Protein AF-A0A518DQT1-F1 (afdb_monomer)

Sequence (326 aa):
MPSNPSAGASDDALQSQIQKRLTLNLLIQGAAAHTFLTAHHLVKAELEQLHPGLTHLYDRLAISAHLSYWFGEIPLFYGPPTWFWGTIWRRSHPFYRHRLLSQHGGAMSLASKKYLLDRARVKKVQSWPVLHAVHLHGLMWTAARAERKHQEQLGELACRAVSEIWDIPPERLHPHFTTDVAFGDLHRPRTWVGRFTQAAASGFGGVQRCDGRMEVIAKAVNWPLVAHELVKGTAELVCLHGLNQLEESVYQQVTEEADQIEYETPLLQAGAEVWRRLLAVSPSDRPLAEMLMHLSQLEPQPLEDLMLLVLGDPEQARVHLQRLGE

pLDDT: mean 91.17, std 10.55, range [38.66, 98.56]

Secondary structure (DSSP, 8-state):
----HHHHHHHHHHHHHHHHHHHHHHHHHHHHHHHHTTHHHHTHHHHHHHSTTHHHHHHHHHHHHHHTTTSSHHHHHH--HHHHHHTTTSTTSTTTT-HHHHHHHHHHHHHHHHHHHHHHHHHT---SHHHHHHHHHHHHHHHHHHHTT-HHHHHHHHHHHHHHHHT--GGGEEEEE-S----S-PPPPSSHHHHHHHHT-SEEEEEEEETTEEEEEEEESSHHHHHHHHHHHHHHHHHGGGTTTS-HHHHHHHHHHH--HHHHHHHHHHHHHHHHHHHHHS-TTS-HHHHHHHHHHS-HHHHHHHHHHHHH-HHHHHHHHHTTT-

Organism: NCBI:txid2528010

Mean predicted aligned error: 5.03 Å

Nearest PDB structures (foldseek):
  7dla-assembly1_A  TM=2.835E-01  e=5.988E+00  Escherichia coli K-12
  5juo-assembly1_CB  TM=2.765E-01  e=6.532E+00  Saccharomyces cerevisiae
  8ipb-assembly1_ka  TM=2.062E-01  e=7.125E+00  Triticum aestivum

Solvent-accessible surface area (backbone atoms only — not comparable to full-atom values): 17134 Å² total; per-residue (Å²): 132,85,78,64,72,70,57,58,59,52,53,53,51,50,51,37,49,25,44,35,47,42,52,51,48,24,44,25,34,2,48,16,51,48,41,34,70,47,42,60,67,76,43,33,73,59,43,38,69,76,39,77,61,44,54,62,50,44,54,38,38,36,46,41,60,57,47,28,68,74,37,33,68,51,25,74,70,74,42,51,56,69,55,60,48,69,43,32,86,37,86,85,32,93,47,40,83,30,66,67,50,50,76,38,31,52,62,27,27,51,50,32,50,50,55,45,53,57,51,22,63,78,63,70,43,70,83,50,47,78,62,25,48,59,50,41,54,52,42,52,54,51,47,42,63,70,41,69,88,39,56,66,61,47,35,53,48,36,28,50,37,47,20,70,66,40,77,44,69,48,92,43,49,45,65,40,84,32,84,77,25,82,73,82,91,68,80,78,52,92,44,75,56,31,48,52,48,65,74,64,45,63,48,33,45,35,69,44,80,53,98,91,40,81,30,26,40,9,24,3,55,42,66,60,46,25,40,20,19,38,40,30,9,46,44,45,59,36,35,42,67,39,47,72,81,50,57,68,74,55,42,50,51,30,46,68,68,44,69,42,71,71,48,50,61,61,28,42,37,19,12,32,36,53,34,56,41,42,63,74,35,49,59,90,91,54,59,55,42,60,54,48,27,47,53,32,54,42,55,44,65,63,38,52,53,47,54,46,26,39,76,76,36,49,70,62,29,25,59,53,52,66,55,60,87,116

Radius of gyration: 19.59 Å; Cα contacts (8 Å, |Δi|>4): 461; chains: 1; bounding box: 59×45×53 Å

Structure (mmCIF, N/CA/C/O backbone):
data_AF-A0A518DQT1-F1
#
_entry.id   AF-A0A518DQT1-F1
#
loop_
_atom_site.group_PDB
_atom_site.id
_atom_site.type_symbol
_atom_site.label_atom_id
_atom_site.label_alt_id
_atom_site.label_comp_id
_atom_site.label_asym_id
_atom_site.label_entity_id
_atom_site.label_seq_id
_atom_site.pdbx_PDB_ins_code
_atom_site.Cartn_x
_atom_site.Cartn_y
_atom_site.Cartn_z
_atom_site.occupancy
_atom_site.B_iso_or_equiv
_atom_site.auth_seq_id
_atom_site.auth_comp_id
_atom_site.auth_asym_id
_atom_site.auth_atom_id
_atom_site.pdbx_PDB_model_num
ATOM 1 N N . MET A 1 1 ? 34.903 14.979 -29.774 1.00 41.38 1 MET A N 1
ATOM 2 C CA . MET A 1 1 ? 35.171 14.411 -28.437 1.00 41.38 1 MET A CA 1
ATOM 3 C C . MET A 1 1 ? 34.539 13.035 -28.393 1.00 41.38 1 MET A C 1
ATOM 5 O O . MET A 1 1 ? 33.348 12.966 -28.677 1.00 41.38 1 MET A O 1
ATOM 9 N N . PRO A 1 2 ? 35.294 11.956 -28.151 1.00 38.66 2 PRO A N 1
ATOM 10 C CA . PRO A 1 2 ? 34.691 10.642 -28.007 1.00 38.66 2 PRO A CA 1
ATOM 11 C C . PRO A 1 2 ? 33.932 10.615 -26.677 1.00 38.66 2 PRO A C 1
ATOM 13 O O . PRO A 1 2 ? 34.508 10.865 -25.621 1.00 38.66 2 PRO A O 1
ATOM 16 N N . SER A 1 3 ? 32.621 10.394 -26.749 1.00 44.78 3 SER A N 1
ATOM 17 C CA . SER A 1 3 ? 31.758 10.140 -25.598 1.00 44.78 3 SER A CA 1
ATOM 18 C C . SER A 1 3 ? 32.287 8.925 -24.844 1.00 44.78 3 SER A C 1
ATOM 20 O O . SER A 1 3 ? 32.423 7.856 -25.437 1.00 44.78 3 SER A O 1
ATOM 22 N N . ASN A 1 4 ? 32.612 9.104 -23.566 1.00 40.12 4 ASN A N 1
ATOM 23 C CA . ASN A 1 4 ? 33.156 8.058 -22.709 1.00 40.12 4 ASN A CA 1
ATOM 24 C C . ASN A 1 4 ? 32.090 6.953 -22.519 1.00 40.12 4 ASN A C 1
ATOM 26 O O . ASN A 1 4 ? 31.068 7.223 -21.883 1.00 40.12 4 ASN A O 1
ATOM 30 N N . PRO A 1 5 ? 32.268 5.735 -23.067 1.00 46.16 5 PRO A N 1
ATOM 31 C CA . PRO A 1 5 ? 31.227 4.705 -23.050 1.00 46.16 5 PRO A CA 1
ATOM 32 C C . PRO A 1 5 ? 30.929 4.156 -21.644 1.00 46.16 5 PRO A C 1
ATOM 34 O O . PRO A 1 5 ? 29.889 3.540 -21.439 1.00 46.16 5 PRO A O 1
ATOM 37 N N . SER A 1 6 ? 31.801 4.414 -20.662 1.00 48.22 6 SER A N 1
ATOM 38 C CA . SER A 1 6 ? 31.621 3.981 -19.272 1.00 48.22 6 SER A CA 1
ATOM 39 C C . SER A 1 6 ? 30.588 4.799 -18.488 1.00 48.22 6 SER A C 1
ATOM 41 O O . SER A 1 6 ? 30.024 4.281 -17.531 1.00 48.22 6 SER A O 1
ATOM 43 N N . ALA A 1 7 ? 30.317 6.051 -18.879 1.00 50.62 7 ALA A N 1
ATOM 44 C CA . ALA A 1 7 ? 29.324 6.888 -18.197 1.00 50.62 7 ALA A CA 1
ATOM 45 C C . ALA A 1 7 ? 27.886 6.452 -18.535 1.00 50.62 7 ALA A C 1
ATOM 47 O O . ALA A 1 7 ? 27.056 6.321 -17.645 1.00 50.62 7 ALA A O 1
ATOM 48 N N . GLY A 1 8 ? 27.617 6.123 -19.806 1.00 53.47 8 GLY A N 1
ATOM 49 C CA . GLY A 1 8 ? 26.283 5.697 -20.254 1.00 53.47 8 GLY A CA 1
ATOM 50 C C . GLY A 1 8 ? 25.823 4.364 -19.654 1.00 53.47 8 GLY A C 1
ATOM 51 O O . GLY A 1 8 ? 24.666 4.234 -19.276 1.00 53.47 8 GLY A O 1
ATOM 52 N N . ALA A 1 9 ? 26.736 3.399 -19.489 1.00 57.84 9 ALA A N 1
ATOM 53 C CA . ALA A 1 9 ? 26.405 2.105 -18.887 1.00 57.84 9 ALA A CA 1
ATOM 54 C C . ALA A 1 9 ? 26.082 2.207 -17.381 1.00 57.84 9 ALA A C 1
ATOM 56 O O . ALA A 1 9 ? 25.250 1.454 -16.880 1.00 57.84 9 ALA A O 1
ATOM 57 N N . SER A 1 10 ? 26.716 3.147 -16.668 1.00 72.88 10 SER A N 1
ATOM 58 C CA . SER A 1 10 ? 26.444 3.410 -15.248 1.00 72.88 10 SER A CA 1
ATOM 59 C C . SER A 1 10 ? 25.106 4.130 -15.050 1.00 72.88 10 SER A C 1
ATOM 61 O O . SER A 1 10 ? 24.361 3.791 -14.131 1.00 72.88 10 SER A O 1
ATOM 63 N N . ASP A 1 11 ? 24.780 5.082 -15.929 1.00 83.31 11 ASP A N 1
ATOM 64 C CA . ASP A 1 11 ? 23.517 5.827 -15.881 1.00 83.31 11 ASP A CA 1
ATOM 65 C C . ASP A 1 11 ? 22.311 4.925 -16.192 1.00 83.31 11 ASP A C 1
ATOM 67 O O . ASP A 1 11 ? 21.287 5.000 -15.510 1.00 83.31 11 ASP A O 1
ATOM 71 N N . ASP A 1 12 ? 22.432 4.026 -17.175 1.00 87.56 12 ASP A N 1
ATOM 72 C CA . ASP A 1 12 ? 21.368 3.076 -17.527 1.00 87.56 12 ASP A CA 1
ATOM 73 C C . ASP A 1 12 ? 21.133 2.031 -16.420 1.00 87.56 12 ASP A C 1
ATOM 75 O O . ASP A 1 12 ? 19.986 1.662 -16.133 1.00 87.56 12 ASP A O 1
ATOM 79 N N . ALA A 1 13 ? 22.200 1.585 -15.746 1.00 91.31 13 ALA A N 1
ATOM 80 C CA . ALA A 1 13 ? 22.103 0.680 -14.603 1.00 91.31 13 ALA A CA 1
ATOM 81 C C . ALA A 1 13 ? 21.397 1.348 -13.411 1.00 91.31 13 ALA A C 1
ATOM 83 O O . ALA A 1 13 ? 20.450 0.781 -12.859 1.00 91.31 13 ALA A O 1
ATOM 84 N N . LEU A 1 14 ? 21.789 2.580 -13.061 1.00 94.19 14 LEU A N 1
ATOM 85 C CA . LEU A 1 14 ? 21.123 3.365 -12.018 1.00 94.19 14 LEU A CA 1
ATOM 86 C C . LEU A 1 14 ? 19.647 3.603 -12.362 1.00 94.19 14 LEU A C 1
ATOM 88 O O . LEU A 1 14 ? 18.767 3.374 -11.532 1.00 94.19 14 LEU A O 1
ATOM 92 N N . GLN A 1 15 ? 19.357 4.004 -13.602 1.00 95.06 15 GLN A N 1
ATOM 93 C CA . GLN A 1 15 ? 17.989 4.227 -14.064 1.00 95.06 15 GLN A CA 1
ATOM 94 C C . GLN A 1 15 ? 17.125 2.970 -13.915 1.00 95.06 15 GLN A C 1
ATOM 96 O O . GLN A 1 15 ? 15.964 3.074 -13.509 1.00 95.06 15 GLN A O 1
ATOM 101 N N . SER A 1 16 ? 17.681 1.797 -14.222 1.00 95.94 16 SER A N 1
ATOM 102 C CA . SER A 1 16 ? 16.994 0.511 -14.077 1.00 95.94 16 SER A CA 1
ATOM 103 C C . SER A 1 16 ? 16.673 0.210 -12.611 1.00 95.94 16 SER A C 1
ATOM 105 O O . SER A 1 16 ? 15.552 -0.192 -12.304 1.00 95.94 16 SER A O 1
ATOM 107 N N . GLN A 1 17 ? 17.595 0.496 -11.687 1.00 96.62 17 GLN A N 1
ATOM 108 C CA . GLN A 1 17 ? 17.340 0.351 -10.249 1.00 96.62 17 GLN A CA 1
ATOM 109 C C . GLN A 1 17 ? 16.283 1.343 -9.735 1.00 96.62 17 GLN A C 1
ATOM 111 O O . GLN A 1 17 ? 15.418 0.960 -8.948 1.00 96.62 17 GLN A O 1
ATOM 116 N N . ILE A 1 18 ? 16.255 2.578 -10.252 1.00 96.56 18 ILE A N 1
ATOM 117 C CA . ILE A 1 18 ? 15.167 3.534 -9.972 1.00 96.56 18 ILE A CA 1
ATOM 118 C C . ILE A 1 18 ? 13.818 2.961 -10.437 1.00 96.56 18 ILE A C 1
ATOM 120 O O . ILE A 1 18 ? 12.834 3.032 -9.703 1.00 96.56 18 ILE A O 1
ATOM 124 N N . GLN A 1 19 ? 13.747 2.354 -11.630 1.00 96.81 19 GLN A N 1
ATOM 125 C CA . GLN A 1 19 ? 12.497 1.741 -12.114 1.00 96.81 19 GLN A CA 1
ATOM 126 C C . GLN A 1 19 ? 12.080 0.528 -11.276 1.00 96.81 19 GLN A C 1
ATOM 128 O O . GLN A 1 19 ? 10.893 0.363 -10.979 1.00 96.81 19 GLN A O 1
ATOM 133 N N . LYS A 1 20 ? 13.047 -0.289 -10.844 1.00 97.62 20 LYS A N 1
ATOM 134 C CA . LYS A 1 20 ? 12.809 -1.387 -9.904 1.00 97.62 20 LYS A CA 1
ATOM 135 C C . LYS A 1 20 ? 12.195 -0.856 -8.609 1.00 97.62 20 LYS A C 1
ATOM 137 O O . LYS A 1 20 ? 11.131 -1.327 -8.215 1.00 97.62 20 LYS A O 1
ATOM 142 N N . ARG A 1 21 ? 12.791 0.170 -7.990 1.00 97.56 21 ARG A N 1
ATOM 143 C CA . ARG A 1 21 ? 12.258 0.776 -6.760 1.00 97.56 21 ARG A CA 1
ATOM 144 C C . ARG A 1 21 ? 10.857 1.351 -6.955 1.00 97.56 21 ARG A C 1
ATOM 146 O O . ARG A 1 21 ? 9.991 1.088 -6.131 1.00 97.56 21 ARG A O 1
ATOM 153 N N . LEU A 1 22 ? 10.585 2.038 -8.066 1.00 98.06 22 LEU A N 1
ATOM 154 C CA . LEU A 1 22 ? 9.233 2.517 -8.382 1.00 98.06 22 LEU A CA 1
ATOM 155 C C . LEU A 1 22 ? 8.214 1.372 -8.512 1.00 98.06 22 LEU A C 1
ATOM 157 O O . LEU A 1 22 ? 7.082 1.511 -8.047 1.00 98.06 22 LEU A O 1
ATOM 161 N N . THR A 1 23 ? 8.613 0.233 -9.087 1.00 98.44 23 THR A N 1
ATOM 162 C CA . THR A 1 23 ? 7.768 -0.971 -9.154 1.00 98.44 23 THR A CA 1
ATOM 163 C C . THR A 1 23 ? 7.492 -1.530 -7.758 1.00 98.44 23 THR A C 1
ATOM 165 O O . THR A 1 23 ? 6.350 -1.854 -7.441 1.00 98.44 23 THR A O 1
ATOM 168 N N . LEU A 1 24 ? 8.505 -1.600 -6.890 1.00 98.38 24 LEU A N 1
ATOM 169 C CA . LEU A 1 24 ? 8.322 -2.042 -5.504 1.00 98.38 24 LEU A CA 1
ATOM 170 C C . LEU A 1 24 ? 7.433 -1.072 -4.717 1.00 98.38 24 LEU A C 1
ATOM 172 O O . LEU A 1 24 ? 6.512 -1.517 -4.038 1.00 98.38 24 LEU A O 1
ATOM 176 N N . ASN A 1 25 ? 7.610 0.239 -4.887 1.00 98.12 25 ASN A N 1
ATOM 177 C CA . ASN A 1 25 ? 6.751 1.253 -4.274 1.00 98.12 25 ASN A CA 1
ATOM 178 C C . ASN A 1 25 ? 5.301 1.122 -4.756 1.00 98.12 25 ASN A C 1
ATOM 180 O O . ASN A 1 25 ? 4.372 1.248 -3.961 1.00 98.12 25 ASN A O 1
ATOM 184 N N . LEU A 1 26 ? 5.083 0.809 -6.037 1.00 98.50 26 LEU A N 1
ATOM 185 C CA . LEU A 1 26 ? 3.752 0.524 -6.576 1.00 98.50 26 LEU A CA 1
ATOM 186 C C . LEU A 1 26 ? 3.090 -0.671 -5.874 1.00 98.50 26 LEU A C 1
ATOM 188 O O . LEU A 1 26 ? 1.898 -0.610 -5.566 1.00 98.50 26 LEU A O 1
ATOM 192 N N . LEU A 1 27 ? 3.851 -1.738 -5.606 1.00 98.50 27 LEU A N 1
ATOM 193 C CA . LEU A 1 27 ? 3.371 -2.915 -4.878 1.00 98.50 27 LEU A CA 1
ATOM 194 C C . LEU A 1 27 ? 3.096 -2.602 -3.404 1.00 98.50 27 LEU A C 1
ATOM 196 O O . LEU A 1 27 ? 2.025 -2.946 -2.916 1.00 98.50 27 LEU A O 1
ATOM 200 N N . ILE A 1 28 ? 4.006 -1.901 -2.724 1.00 98.12 28 ILE A N 1
ATOM 201 C CA . ILE A 1 28 ? 3.865 -1.480 -1.320 1.00 98.12 28 ILE A CA 1
ATOM 202 C C . ILE A 1 28 ? 2.596 -0.640 -1.135 1.00 98.12 28 ILE A C 1
ATOM 204 O O . ILE A 1 28 ? 1.739 -0.964 -0.310 1.00 98.12 28 ILE A O 1
ATOM 208 N N . GLN A 1 29 ? 2.431 0.400 -1.956 1.00 97.75 29 GLN A N 1
ATOM 209 C CA . GLN A 1 29 ? 1.251 1.266 -1.922 1.00 97.75 29 GLN A CA 1
ATOM 210 C C . GLN A 1 29 ? -0.015 0.488 -2.301 1.00 97.75 29 GLN A C 1
ATOM 212 O O . GLN A 1 29 ? -1.071 0.667 -1.696 1.00 97.75 29 GLN A O 1
ATOM 217 N N . GLY A 1 30 ? 0.080 -0.428 -3.268 1.00 98.12 30 GLY A N 1
ATOM 218 C CA . GLY A 1 30 ? -1.019 -1.310 -3.649 1.00 98.12 30 GLY A CA 1
ATOM 219 C C . GLY A 1 30 ? -1.476 -2.244 -2.527 1.00 98.12 30 GLY A C 1
ATOM 220 O O . GLY A 1 30 ? -2.684 -2.403 -2.323 1.00 98.12 30 GLY A O 1
ATOM 221 N N . ALA A 1 31 ? -0.536 -2.808 -1.770 1.00 98.19 31 ALA A N 1
ATOM 222 C CA . ALA A 1 31 ? -0.806 -3.679 -0.635 1.00 98.19 31 ALA A CA 1
ATOM 223 C C . ALA A 1 31 ? -1.451 -2.921 0.529 1.00 98.19 31 ALA A C 1
ATOM 225 O O . ALA A 1 31 ? -2.465 -3.367 1.078 1.00 98.19 31 ALA A O 1
ATOM 226 N N . ALA A 1 32 ? -0.920 -1.740 0.856 1.00 97.44 32 ALA A N 1
ATOM 227 C CA . ALA A 1 32 ? -1.483 -0.854 1.870 1.00 97.44 32 ALA A CA 1
ATOM 228 C C . ALA A 1 32 ? -2.903 -0.405 1.484 1.00 97.44 32 ALA A C 1
ATOM 230 O O . ALA A 1 32 ? -3.836 -0.477 2.288 1.00 97.44 32 ALA A O 1
ATOM 231 N N . ALA A 1 33 ? -3.108 -0.040 0.217 1.00 97.00 33 ALA A N 1
ATOM 232 C CA . ALA A 1 33 ? -4.414 0.315 -0.317 1.00 97.00 33 ALA A CA 1
ATOM 233 C C . ALA A 1 33 ? -5.417 -0.853 -0.242 1.00 97.00 33 ALA A C 1
ATOM 235 O O . ALA A 1 33 ? -6.569 -0.687 0.171 1.00 97.00 33 ALA A O 1
ATOM 236 N N . HIS A 1 34 ? -5.010 -2.056 -0.640 1.00 96.50 34 HIS A N 1
ATOM 237 C CA . HIS A 1 34 ? -5.872 -3.230 -0.539 1.00 96.50 34 HIS A CA 1
ATOM 238 C C . HIS A 1 34 ? -6.292 -3.489 0.914 1.00 96.50 34 HIS A C 1
ATOM 240 O O . HIS A 1 34 ? -7.487 -3.597 1.192 1.00 96.50 34 HIS A O 1
ATOM 246 N N . THR A 1 35 ? -5.316 -3.505 1.822 1.00 94.12 35 THR A N 1
ATOM 247 C CA . THR A 1 35 ? -5.489 -3.740 3.263 1.00 94.12 35 THR A CA 1
ATOM 248 C C . THR A 1 35 ? -6.420 -2.725 3.900 1.00 94.12 35 THR A C 1
ATOM 250 O O . THR A 1 35 ? -7.289 -3.093 4.687 1.00 94.12 35 THR A O 1
ATOM 253 N N . PHE A 1 36 ? -6.299 -1.452 3.527 1.00 95.69 36 PHE A N 1
ATOM 254 C CA . PHE A 1 36 ? -7.144 -0.392 4.063 1.00 95.69 36 PHE A CA 1
ATOM 255 C C . PHE A 1 36 ? -8.641 -0.684 3.881 1.00 95.69 36 PHE A C 1
ATOM 257 O O . PHE A 1 36 ? -9.458 -0.295 4.706 1.00 95.69 36 PHE A O 1
ATOM 264 N N . LEU A 1 37 ? -9.009 -1.425 2.829 1.00 96.56 37 LEU A N 1
ATOM 265 C CA . LEU A 1 37 ? -10.390 -1.807 2.530 1.00 96.56 37 LEU A CA 1
ATOM 266 C C . LEU A 1 37 ? -10.828 -3.154 3.125 1.00 96.56 37 LEU A C 1
ATOM 268 O O . LEU A 1 37 ? -12.002 -3.513 2.951 1.00 96.56 37 LEU A O 1
ATOM 272 N N . THR A 1 38 ? -9.920 -3.931 3.721 1.00 96.31 38 THR A N 1
ATOM 273 C CA . THR A 1 38 ? -10.165 -5.344 4.060 1.00 96.31 38 THR A CA 1
ATOM 274 C C . THR A 1 38 ? -9.718 -5.764 5.459 1.00 96.31 38 THR A C 1
ATOM 276 O O . THR A 1 38 ? -10.374 -6.631 6.033 1.00 96.31 38 THR A O 1
ATOM 279 N N . ALA A 1 39 ? -8.677 -5.168 6.045 1.00 97.19 39 ALA A N 1
ATOM 280 C CA . ALA A 1 39 ? -8.068 -5.660 7.285 1.00 97.19 39 ALA A CA 1
ATOM 281 C C . ALA A 1 39 ? -9.025 -5.685 8.484 1.00 97.19 39 ALA A C 1
ATOM 283 O O . ALA A 1 39 ? -8.995 -6.623 9.277 1.00 97.19 39 ALA A O 1
ATOM 284 N N . HIS A 1 40 ? -9.935 -4.711 8.602 1.00 97.94 40 HIS A N 1
ATOM 285 C CA . HIS A 1 40 ? -10.941 -4.690 9.676 1.00 97.94 40 HIS A CA 1
ATOM 286 C C . HIS A 1 40 ? -11.900 -5.879 9.621 1.00 97.94 40 HIS A C 1
ATOM 288 O O . HIS A 1 40 ? -12.549 -6.187 10.616 1.00 97.94 40 HIS A O 1
ATOM 294 N N . HIS A 1 41 ? -12.011 -6.567 8.484 1.00 98.06 41 HIS A N 1
ATOM 295 C CA . HIS A 1 41 ? -12.833 -7.767 8.389 1.00 98.06 41 HIS A CA 1
ATOM 296 C C . HIS A 1 41 ? -12.178 -9.005 9.009 1.00 98.06 41 HIS A C 1
ATOM 298 O O . HIS A 1 41 ? -12.919 -9.875 9.463 1.00 98.06 41 HIS A O 1
ATOM 304 N N . LEU A 1 42 ? -10.843 -9.061 9.085 1.00 98.00 42 LEU A N 1
ATOM 305 C CA . LEU A 1 42 ? -10.113 -10.160 9.737 1.00 98.00 42 LEU A CA 1
ATOM 306 C C . LEU A 1 42 ? -10.357 -10.172 11.249 1.00 98.00 42 LEU A C 1
ATOM 308 O O . LEU A 1 42 ? -10.470 -11.217 11.874 1.00 98.00 42 LEU A O 1
ATOM 312 N N . VAL A 1 43 ? -10.531 -8.984 11.826 1.00 98.12 43 VAL A N 1
ATOM 313 C CA . VAL A 1 43 ? -10.724 -8.774 13.267 1.00 98.12 43 VAL A CA 1
ATOM 314 C C . VAL A 1 43 ? -12.121 -8.241 13.597 1.00 98.12 43 VAL A C 1
ATOM 316 O O . VAL A 1 43 ? -12.335 -7.531 14.581 1.00 98.12 43 VAL A O 1
ATOM 319 N N . LYS A 1 44 ? -13.094 -8.549 12.731 1.00 98.25 44 LYS A N 1
ATOM 320 C CA . LYS A 1 44 ? -14.451 -7.994 12.791 1.00 98.25 44 LYS A CA 1
ATOM 321 C C . LYS A 1 44 ? -15.131 -8.269 14.127 1.00 98.25 44 LYS A C 1
ATOM 323 O O . LYS A 1 44 ? -15.778 -7.379 14.670 1.00 98.25 44 LYS A O 1
ATOM 328 N N . ALA A 1 45 ? -15.063 -9.506 14.617 1.00 98.38 45 ALA A N 1
ATOM 329 C CA . ALA A 1 45 ? -15.803 -9.902 15.810 1.00 98.38 45 ALA A CA 1
ATOM 330 C C . ALA A 1 45 ? -15.373 -9.069 17.025 1.00 98.38 45 ALA A C 1
ATOM 332 O O . ALA A 1 45 ? -16.215 -8.600 17.784 1.00 98.38 45 ALA A O 1
ATOM 333 N N . GLU A 1 46 ? -14.076 -8.828 17.156 1.00 98.56 46 GLU A N 1
ATOM 334 C CA . GLU A 1 46 ? -13.471 -8.068 18.239 1.00 98.56 46 GLU A CA 1
ATOM 335 C C . GLU A 1 46 ? -13.721 -6.569 18.086 1.00 98.56 46 GLU A C 1
ATOM 337 O O . GLU A 1 46 ? -14.078 -5.912 19.061 1.00 98.56 46 GLU A O 1
ATOM 342 N N . LEU A 1 47 ? -13.641 -6.027 16.865 1.00 98.31 47 LEU A N 1
ATOM 343 C CA . LEU A 1 47 ? -14.008 -4.629 16.612 1.00 98.31 47 LEU A CA 1
ATOM 344 C C . LEU A 1 47 ? -15.465 -4.342 16.997 1.00 98.31 47 LEU A C 1
ATOM 346 O O . LEU A 1 47 ? -15.748 -3.319 17.620 1.00 98.31 47 LEU A O 1
ATOM 350 N N . GLU A 1 48 ? -16.388 -5.249 16.670 1.00 98.31 48 GLU A N 1
ATOM 351 C CA . GLU A 1 48 ? -17.804 -5.110 17.028 1.00 98.31 48 GLU A CA 1
ATOM 352 C C . GLU A 1 48 ? -18.062 -5.284 18.534 1.00 98.31 48 GLU A C 1
ATOM 354 O O . GLU A 1 48 ? -19.013 -4.701 19.056 1.00 98.31 48 GLU A O 1
ATOM 359 N N . GLN A 1 49 ? -17.216 -6.040 19.243 1.00 98.12 49 GLN A N 1
ATOM 360 C CA . GLN A 1 49 ? -17.256 -6.127 20.708 1.00 98.12 49 GLN A CA 1
ATOM 361 C C . GLN A 1 49 ? -16.767 -4.838 21.376 1.00 98.12 49 GLN A C 1
ATOM 363 O O . GLN A 1 49 ? -17.347 -4.425 22.380 1.00 98.12 49 GLN A O 1
ATOM 368 N N . LEU A 1 50 ? -15.734 -4.190 20.825 1.00 97.62 50 LEU A N 1
ATOM 369 C CA . LEU A 1 50 ? -15.231 -2.910 21.336 1.00 97.62 50 LEU A CA 1
ATOM 370 C C . LEU A 1 50 ? -16.254 -1.791 21.132 1.00 97.62 50 LEU A C 1
ATOM 372 O O . LEU A 1 50 ? -16.566 -1.048 22.063 1.00 97.62 50 LEU A O 1
ATOM 376 N N . HIS A 1 51 ? -16.790 -1.673 19.917 1.00 97.62 51 HIS A N 1
ATOM 377 C CA . HIS A 1 51 ? -17.818 -0.693 19.601 1.00 97.62 51 HIS A CA 1
ATOM 378 C C . HIS A 1 51 ? -18.736 -1.217 18.483 1.00 97.62 51 HIS A C 1
ATOM 380 O O . HIS A 1 51 ? -18.304 -1.335 17.334 1.00 97.62 51 HIS A O 1
ATOM 386 N N . PRO A 1 52 ? -20.033 -1.451 18.752 1.00 97.94 52 PRO A N 1
ATOM 387 C CA . PRO A 1 52 ? -20.966 -1.886 17.718 1.00 97.94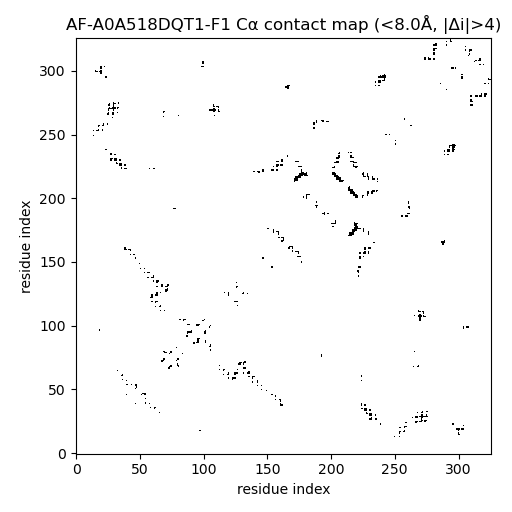 52 PRO A CA 1
ATOM 388 C C . PRO A 1 52 ? -21.007 -0.919 16.525 1.00 97.94 52 PRO A C 1
ATOM 390 O O . PRO A 1 52 ? -21.089 0.301 16.690 1.00 97.94 52 PRO A O 1
ATOM 393 N N . GLY A 1 53 ? -20.949 -1.464 15.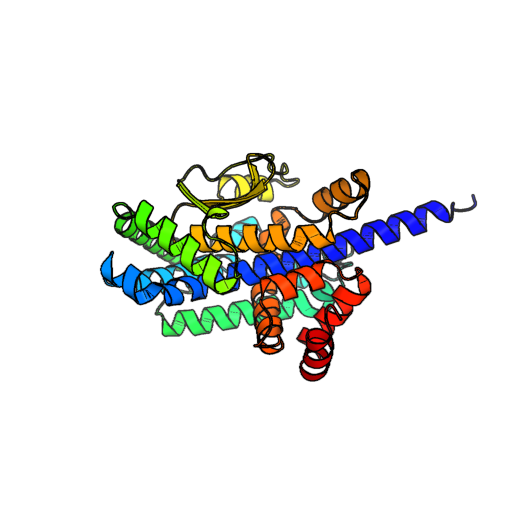313 1.00 97.38 53 GLY A N 1
ATOM 394 C CA . GLY A 1 53 ? -20.936 -0.728 14.051 1.00 97.38 53 GLY A CA 1
ATOM 395 C C . GLY A 1 53 ? -19.564 -0.208 13.611 1.00 97.38 53 GLY A C 1
ATOM 396 O O . GLY A 1 53 ? -19.489 0.454 12.571 1.00 97.38 53 GLY A O 1
ATOM 397 N N . LEU A 1 54 ? -18.485 -0.494 14.346 1.00 97.38 54 LEU A N 1
ATOM 398 C CA . LEU A 1 54 ? -17.145 0.011 14.035 1.00 97.38 54 LEU A CA 1
ATOM 399 C C . LEU A 1 54 ? -16.621 -0.507 12.689 1.00 97.38 54 LEU A C 1
ATOM 401 O O . LEU A 1 54 ? -16.092 0.268 11.896 1.00 97.38 54 LEU A O 1
ATOM 405 N N . THR A 1 55 ? -16.887 -1.771 12.351 1.00 97.75 55 THR A N 1
ATOM 406 C CA . THR A 1 55 ? -16.521 -2.354 11.046 1.00 97.75 55 THR A CA 1
ATOM 407 C C . THR A 1 55 ? -17.219 -1.617 9.901 1.00 97.75 55 THR A C 1
ATOM 409 O O . THR A 1 55 ? -16.625 -1.353 8.856 1.00 97.75 55 THR A O 1
ATOM 412 N N . HIS A 1 56 ? -18.492 -1.251 10.090 1.00 97.56 56 HIS A N 1
ATOM 413 C CA . HIS A 1 56 ? -19.248 -0.496 9.090 1.00 97.56 56 HIS A CA 1
ATOM 414 C C . HIS A 1 56 ? -18.732 0.942 8.942 1.00 97.56 56 HIS A C 1
ATOM 416 O O . HIS A 1 56 ? -18.711 1.485 7.834 1.00 97.56 56 HIS A O 1
ATOM 422 N N . LEU A 1 57 ? -18.309 1.560 10.044 1.00 97.75 57 LEU A N 1
ATOM 423 C CA . LEU A 1 57 ? -17.672 2.870 10.020 1.00 97.75 57 LEU A CA 1
ATOM 424 C C . LEU A 1 57 ? -16.346 2.822 9.250 1.00 97.75 57 LEU A C 1
ATOM 426 O O . LEU A 1 57 ? -16.134 3.660 8.374 1.00 97.75 57 LEU A O 1
ATOM 430 N N . TYR A 1 58 ? -15.508 1.816 9.510 1.00 98.12 58 TYR A N 1
ATOM 431 C CA . TYR A 1 58 ? -14.231 1.619 8.821 1.00 98.12 58 TYR A CA 1
ATOM 432 C C . TYR A 1 58 ? -14.399 1.329 7.331 1.00 98.12 58 TYR A C 1
ATOM 434 O O . TYR A 1 58 ? -13.695 1.933 6.527 1.00 98.12 58 TYR A O 1
ATOM 442 N N . ASP A 1 59 ? -15.395 0.529 6.937 1.00 97.81 59 ASP A N 1
ATOM 443 C CA . ASP A 1 59 ? -15.749 0.341 5.523 1.00 97.81 59 ASP A CA 1
ATOM 444 C C . ASP A 1 59 ? -15.948 1.679 4.804 1.00 97.81 59 ASP A C 1
ATOM 446 O O . ASP A 1 59 ? -15.412 1.914 3.720 1.00 97.81 59 ASP A O 1
ATOM 450 N N . ARG A 1 60 ? -16.756 2.562 5.400 1.00 97.31 60 ARG A N 1
ATOM 451 C CA . ARG A 1 60 ? -17.090 3.857 4.802 1.00 97.31 60 ARG A CA 1
ATOM 452 C C . ARG A 1 60 ? -15.895 4.795 4.814 1.00 97.31 60 ARG A C 1
ATOM 454 O O . ARG A 1 60 ? -15.664 5.479 3.817 1.00 97.31 60 ARG A O 1
ATOM 461 N N . LEU A 1 61 ? -15.157 4.810 5.921 1.00 96.31 61 LEU A N 1
ATOM 462 C CA . LEU A 1 61 ? -13.979 5.643 6.089 1.00 96.31 61 LEU A CA 1
ATOM 463 C C . LEU A 1 61 ? -12.901 5.281 5.069 1.00 96.31 61 LEU A C 1
ATOM 465 O O . LEU A 1 61 ? -12.471 6.160 4.332 1.00 96.31 61 LEU A O 1
ATOM 469 N N . ALA A 1 62 ? -12.535 4.005 4.956 1.00 96.44 62 ALA A N 1
ATOM 470 C CA . ALA A 1 62 ? -11.494 3.562 4.038 1.00 96.44 62 ALA A CA 1
ATOM 471 C C . ALA A 1 62 ? -11.851 3.838 2.571 1.00 96.44 62 ALA A C 1
ATOM 473 O O . ALA A 1 62 ? -11.030 4.346 1.808 1.00 96.44 62 ALA A O 1
ATOM 474 N N . ILE A 1 63 ? -13.106 3.579 2.175 1.00 96.00 63 ILE A N 1
ATOM 475 C CA . ILE A 1 63 ? -13.586 3.892 0.821 1.00 96.00 63 ILE A CA 1
ATOM 476 C C . ILE A 1 63 ? -13.504 5.400 0.549 1.00 96.00 63 ILE A C 1
ATOM 478 O O . ILE A 1 63 ? -13.016 5.799 -0.508 1.00 96.00 63 ILE A O 1
ATOM 482 N N . SER A 1 64 ? -13.976 6.236 1.479 1.00 94.44 64 SER A N 1
ATOM 483 C CA . SER A 1 64 ? -13.970 7.694 1.316 1.00 94.44 64 SER A CA 1
ATOM 484 C C . SER A 1 64 ? -12.542 8.249 1.294 1.00 94.44 64 SER A C 1
ATOM 486 O O . SER A 1 64 ? -12.181 8.996 0.388 1.00 94.44 64 SER A O 1
ATOM 488 N N . ALA A 1 65 ? -11.690 7.826 2.225 1.00 92.88 65 ALA A N 1
ATOM 489 C CA . ALA A 1 65 ? -10.293 8.238 2.277 1.00 92.88 65 ALA A CA 1
ATOM 490 C C . ALA A 1 65 ? -9.551 7.867 0.984 1.00 92.88 65 ALA A C 1
ATOM 492 O O . ALA A 1 65 ? -8.861 8.706 0.420 1.00 92.88 65 ALA A O 1
ATOM 493 N N . HIS A 1 66 ? -9.774 6.683 0.414 1.00 93.19 66 HIS A N 1
ATOM 494 C CA . HIS A 1 66 ? -9.198 6.333 -0.885 1.00 93.19 66 HIS A CA 1
ATOM 495 C C . HIS A 1 66 ? -9.758 7.118 -2.068 1.00 93.19 66 HIS A C 1
ATOM 497 O O . HIS A 1 66 ? -9.022 7.500 -2.977 1.00 93.19 66 HIS A O 1
ATOM 503 N N . LEU A 1 67 ? -11.065 7.361 -2.096 1.00 93.69 67 LEU A N 1
ATOM 504 C CA . LEU A 1 67 ? -11.672 8.149 -3.164 1.00 93.69 67 LEU A CA 1
ATOM 505 C C . LEU A 1 67 ? -11.144 9.591 -3.194 1.00 93.69 67 LEU A C 1
ATOM 507 O O . LEU A 1 67 ? -11.164 10.212 -4.263 1.00 93.69 67 LEU A O 1
ATOM 511 N N . SER A 1 68 ? -10.593 10.079 -2.073 1.00 91.69 68 SER A N 1
ATOM 512 C CA . SER A 1 68 ? -9.949 11.393 -1.985 1.00 91.69 68 SER A CA 1
ATOM 513 C C . SER A 1 68 ? -8.829 11.580 -3.017 1.00 91.69 68 SER A C 1
ATOM 515 O O . SER A 1 68 ? -8.676 12.680 -3.543 1.00 91.69 68 SER A O 1
ATOM 517 N N . TYR A 1 69 ? -8.135 10.504 -3.420 1.00 91.69 69 TYR A N 1
ATOM 518 C CA . TYR A 1 69 ? -7.092 10.557 -4.450 1.00 91.69 69 TYR A CA 1
ATOM 519 C C . TYR A 1 69 ? -7.626 10.878 -5.854 1.00 91.69 69 TYR A C 1
ATOM 521 O O . TYR A 1 69 ? -6.838 11.246 -6.723 1.00 91.69 69 TYR A O 1
ATOM 529 N N . TRP A 1 70 ? -8.937 10.759 -6.108 1.00 92.00 70 TRP A N 1
ATOM 530 C CA . TRP A 1 70 ? -9.547 11.101 -7.403 1.00 92.00 70 TRP A CA 1
ATOM 531 C C . TRP A 1 70 ? -10.488 12.302 -7.371 1.00 92.00 70 TRP A C 1
ATOM 533 O O . TRP A 1 70 ? -10.752 12.877 -8.431 1.00 92.00 70 TRP A O 1
ATOM 543 N N . PHE A 1 71 ? -11.017 12.673 -6.209 1.00 85.25 71 PHE A N 1
ATOM 544 C CA . PHE A 1 71 ? -11.842 13.867 -6.024 1.00 85.25 71 PHE A CA 1
ATOM 545 C C . PHE A 1 71 ? -11.799 14.348 -4.575 1.00 85.25 71 PHE A C 1
ATOM 547 O O . PHE A 1 71 ? -11.695 13.553 -3.655 1.00 85.25 71 PHE A O 1
ATOM 554 N N . GLY A 1 72 ? -11.954 15.653 -4.363 1.00 78.31 72 GLY A N 1
ATOM 555 C CA . GLY A 1 72 ? -11.808 16.278 -3.047 1.00 78.31 72 GLY A CA 1
ATOM 556 C C . GLY A 1 72 ? -10.574 17.170 -3.018 1.00 78.31 72 GLY A C 1
ATOM 557 O O . GLY A 1 72 ? -10.226 17.756 -4.042 1.00 78.31 72 GLY A O 1
ATOM 558 N N . GLU A 1 73 ? -9.927 17.273 -1.861 1.00 75.31 73 GLU A N 1
ATOM 559 C CA . GLU A 1 73 ? -8.782 18.165 -1.662 1.00 75.31 73 GLU A CA 1
ATOM 560 C C . GLU A 1 73 ? -7.524 17.758 -2.440 1.00 75.31 73 GLU A C 1
ATOM 562 O O . GLU A 1 73 ? -6.851 18.627 -2.985 1.00 75.31 73 GLU A O 1
ATOM 567 N N . ILE A 1 74 ? -7.226 16.463 -2.586 1.00 81.50 74 ILE A N 1
ATOM 568 C CA . ILE A 1 74 ? -5.970 16.017 -3.212 1.00 81.50 74 ILE A CA 1
ATOM 569 C C . ILE A 1 74 ? -5.857 16.492 -4.674 1.00 81.50 74 ILE A C 1
ATOM 571 O O . ILE A 1 74 ? -4.856 17.132 -5.000 1.00 81.50 74 ILE A O 1
ATOM 575 N N . PRO A 1 75 ? -6.863 16.315 -5.558 1.00 84.62 75 PRO A N 1
ATOM 576 C CA . PRO A 1 75 ? -6.793 16.868 -6.912 1.00 84.62 75 PRO A CA 1
ATOM 577 C C . PRO A 1 75 ? -6.745 18.397 -6.991 1.00 84.62 75 PRO A C 1
ATOM 579 O O . PRO A 1 75 ? -6.358 18.919 -8.034 1.00 84.62 75 PRO A O 1
ATOM 582 N N . LEU A 1 76 ? -7.133 19.129 -5.936 1.00 80.62 76 LEU A N 1
ATOM 583 C CA . LEU A 1 76 ? -6.961 20.587 -5.902 1.00 80.62 76 LEU A CA 1
ATOM 584 C C . LEU A 1 76 ? -5.481 20.970 -5.768 1.00 80.62 76 LEU A C 1
ATOM 586 O O . LEU A 1 76 ? -5.070 21.979 -6.333 1.00 80.62 76 LEU A O 1
ATOM 590 N N . PHE A 1 77 ? -4.682 20.157 -5.072 1.00 76.88 77 PHE A N 1
ATOM 591 C CA . PHE A 1 77 ? -3.250 20.400 -4.870 1.00 76.88 77 PHE A CA 1
ATOM 592 C C . PHE A 1 77 ? -2.367 19.745 -5.942 1.00 76.88 77 PHE A C 1
ATOM 594 O O . PHE A 1 77 ? -1.387 20.345 -6.378 1.00 76.88 77 PHE A O 1
ATOM 601 N N . TYR A 1 78 ? -2.726 18.538 -6.388 1.00 78.81 78 TYR A N 1
ATOM 602 C CA . TYR A 1 78 ? -1.946 17.726 -7.336 1.00 78.81 78 TYR A CA 1
ATOM 603 C C . TYR A 1 78 ? -2.414 17.830 -8.791 1.00 78.81 78 TYR A C 1
ATOM 605 O O . TYR A 1 78 ? -1.769 17.311 -9.704 1.00 78.81 78 TYR A O 1
ATOM 613 N N . GLY A 1 79 ? -3.542 18.499 -9.016 1.00 85.94 79 GLY A N 1
ATOM 614 C CA . GLY A 1 79 ? -4.240 18.492 -10.290 1.00 85.94 79 GLY A CA 1
ATOM 615 C C . GLY A 1 79 ? -5.085 17.226 -10.495 1.00 85.94 79 GLY A C 1
ATOM 616 O O . GLY A 1 79 ? -4.979 16.243 -9.756 1.00 85.94 79 GLY A O 1
ATOM 617 N N . PRO A 1 80 ? -5.965 17.223 -11.511 1.00 89.94 80 PRO A N 1
ATOM 618 C CA . PRO A 1 80 ? -6.792 16.065 -11.818 1.00 89.94 80 PRO A CA 1
ATOM 619 C C . PRO A 1 80 ? -5.929 14.841 -12.173 1.00 89.94 80 PRO A C 1
ATOM 621 O O . PRO A 1 80 ? -5.023 14.968 -13.000 1.00 89.94 80 PRO A O 1
ATOM 624 N N . PRO A 1 81 ? -6.248 13.630 -11.680 1.00 91.50 81 PRO A N 1
ATOM 625 C CA . PRO A 1 81 ? -5.506 12.420 -12.051 1.00 91.50 81 PRO A CA 1
ATOM 626 C C . PRO A 1 81 ? -5.481 12.173 -13.563 1.00 91.50 81 PRO A C 1
ATOM 628 O O . PRO A 1 81 ? -4.496 11.684 -14.105 1.00 91.50 81 PRO A O 1
ATOM 631 N N . THR A 1 82 ? -6.552 12.553 -14.268 1.00 91.50 82 THR A N 1
ATOM 632 C CA . THR A 1 82 ? -6.628 12.472 -15.734 1.00 91.50 82 THR A CA 1
ATOM 633 C C . THR A 1 82 ? -5.561 13.316 -16.419 1.00 91.50 82 THR A C 1
ATOM 635 O O . THR A 1 82 ? -5.084 12.934 -17.483 1.00 91.50 82 THR A O 1
ATOM 638 N N . TRP A 1 83 ? -5.165 14.439 -15.818 1.00 92.81 83 TRP A N 1
ATOM 639 C CA . TRP A 1 83 ? -4.081 15.267 -16.326 1.00 92.81 83 TRP A CA 1
ATOM 640 C C . TRP A 1 83 ? -2.720 14.631 -16.042 1.00 92.81 83 TRP A C 1
ATOM 642 O O . TRP A 1 83 ? -1.933 14.493 -16.975 1.00 92.81 83 TRP A O 1
ATOM 652 N N . PHE A 1 84 ? -2.474 14.169 -14.808 1.00 94.25 84 PHE A N 1
ATOM 653 C CA . PHE A 1 84 ? -1.233 13.469 -14.453 1.00 94.25 84 PHE A CA 1
ATOM 654 C C . PHE A 1 84 ? -0.974 12.302 -15.420 1.00 94.25 84 PHE A C 1
ATOM 656 O O . PHE A 1 84 ? -0.045 12.349 -16.226 1.00 94.25 84 PHE A O 1
ATOM 663 N N . TRP A 1 85 ? -1.891 11.331 -15.467 1.00 96.06 85 TRP A N 1
ATOM 664 C CA . TRP A 1 85 ? -1.769 10.160 -16.338 1.00 96.06 85 TRP A CA 1
ATOM 665 C C . TRP A 1 85 ? -1.846 10.503 -17.832 1.00 96.06 85 TRP A C 1
ATOM 667 O O . TRP A 1 85 ? -1.186 9.863 -18.646 1.00 96.06 85 TRP A O 1
ATOM 677 N N . GLY A 1 86 ? -2.598 11.539 -18.214 1.00 95.06 86 GLY A N 1
ATOM 678 C CA . GLY A 1 86 ? -2.701 11.997 -19.603 1.00 95.06 86 GLY A CA 1
ATOM 679 C C . GLY A 1 86 ? -1.430 12.660 -20.142 1.00 95.06 86 GLY A C 1
ATOM 680 O O . GLY A 1 86 ? -1.301 12.852 -21.352 1.00 95.06 86 GLY A O 1
ATOM 681 N N . THR A 1 87 ? -0.478 13.003 -19.270 1.00 95.81 87 THR A N 1
ATOM 682 C CA . THR A 1 87 ? 0.808 13.604 -19.651 1.00 95.81 87 THR A CA 1
ATOM 683 C C . THR A 1 87 ? 1.984 12.634 -19.581 1.00 95.81 87 THR A C 1
ATOM 685 O O . THR A 1 87 ? 3.121 13.054 -19.791 1.00 95.81 87 THR A O 1
ATOM 688 N N . ILE A 1 88 ? 1.730 11.339 -19.369 1.00 96.00 88 ILE A N 1
ATOM 689 C CA . ILE A 1 88 ? 2.782 10.330 -19.185 1.00 96.00 88 ILE A CA 1
ATOM 690 C C . ILE A 1 88 ? 3.721 10.165 -20.387 1.00 96.00 88 ILE A C 1
ATOM 692 O O . ILE A 1 88 ? 4.864 9.754 -20.229 1.00 96.00 88 ILE A O 1
ATOM 696 N N . TRP A 1 89 ? 3.273 10.555 -21.583 1.00 94.25 89 TRP A N 1
ATOM 697 C CA . TRP A 1 89 ? 4.072 10.574 -22.811 1.00 94.25 89 TRP A CA 1
ATOM 698 C C . TRP A 1 89 ? 5.148 11.674 -22.833 1.00 94.25 89 TRP A C 1
ATOM 700 O O . TRP A 1 89 ? 6.013 11.677 -23.709 1.00 94.25 89 TRP A O 1
ATOM 710 N N . ARG A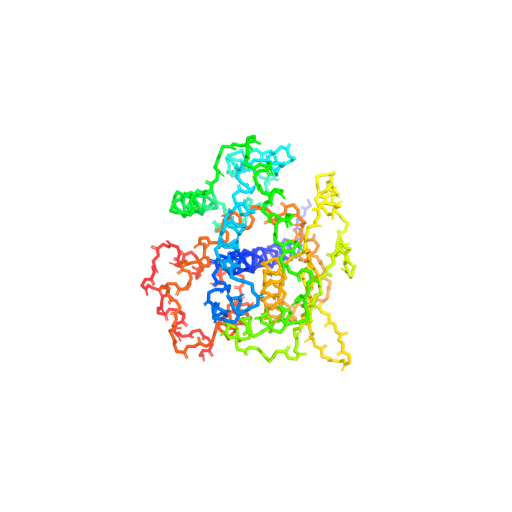 1 90 ? 5.103 12.647 -21.913 1.00 96.06 90 ARG A N 1
ATOM 711 C CA . ARG A 1 90 ? 6.097 13.724 -21.844 1.00 96.06 90 ARG A CA 1
ATOM 712 C C . ARG A 1 90 ? 7.376 13.200 -21.206 1.00 96.06 90 ARG A C 1
ATOM 714 O O . ARG A 1 90 ? 7.330 12.649 -20.116 1.00 96.06 90 ARG A O 1
ATOM 721 N N . ARG A 1 91 ? 8.533 13.494 -21.806 1.00 94.25 91 ARG A N 1
ATOM 722 C CA . ARG A 1 91 ? 9.854 13.110 -21.260 1.00 94.25 91 ARG A CA 1
ATOM 723 C C . ARG A 1 91 ? 10.132 13.633 -19.847 1.00 94.25 91 ARG A C 1
ATOM 725 O O . ARG A 1 91 ? 10.955 13.059 -19.151 1.00 94.25 91 ARG A O 1
ATOM 732 N N . SER A 1 92 ? 9.471 14.719 -19.447 1.00 93.31 92 SER A N 1
ATOM 733 C CA . SER A 1 92 ? 9.569 15.300 -18.105 1.00 93.31 92 SER A CA 1
ATOM 734 C C . SER A 1 92 ? 8.683 14.606 -17.067 1.00 93.31 92 SER A C 1
ATOM 736 O O . SER A 1 92 ? 8.717 14.984 -15.902 1.00 93.31 92 SER A O 1
ATOM 738 N N . HIS A 1 93 ? 7.821 13.672 -17.476 1.00 94.56 93 HIS A N 1
ATOM 739 C CA . HIS A 1 93 ? 6.948 12.958 -16.556 1.00 94.56 93 HIS A CA 1
ATOM 740 C C . HIS A 1 93 ? 7.777 11.958 -15.731 1.00 94.56 93 HIS A C 1
ATOM 742 O O . HIS A 1 93 ? 8.563 11.213 -16.323 1.00 94.56 93 HIS A O 1
ATOM 748 N N . PRO A 1 94 ? 7.585 11.872 -14.400 1.00 93.19 94 PRO A N 1
ATOM 749 C CA . PRO A 1 94 ? 8.421 11.034 -13.530 1.00 93.19 94 PRO A CA 1
ATOM 750 C C . PRO A 1 94 ? 8.399 9.551 -13.920 1.00 93.19 94 PRO A C 1
ATOM 752 O O . PRO A 1 94 ? 9.398 8.852 -13.810 1.00 93.19 94 PRO A O 1
ATOM 755 N N . PHE A 1 95 ? 7.272 9.081 -14.459 1.00 96.38 95 PHE A N 1
ATOM 756 C CA . PHE A 1 95 ? 7.097 7.693 -14.904 1.00 96.38 95 PHE A CA 1
ATOM 757 C C . PHE A 1 95 ? 7.269 7.484 -16.413 1.00 96.38 95 PHE A C 1
ATOM 759 O O . PHE A 1 95 ? 6.904 6.428 -16.916 1.00 96.38 95 PHE A O 1
ATOM 766 N N . TYR A 1 96 ? 7.808 8.463 -17.153 1.00 96.25 96 TYR A N 1
ATOM 767 C CA . TYR A 1 96 ? 7.988 8.349 -18.610 1.00 96.25 96 TYR A CA 1
ATOM 768 C C . TYR A 1 96 ? 8.831 7.127 -19.005 1.00 96.25 96 TYR A C 1
ATOM 770 O O . TYR A 1 96 ? 8.537 6.465 -19.997 1.00 96.25 96 TYR A O 1
ATOM 778 N N . ARG A 1 97 ? 9.877 6.825 -18.223 1.00 95.31 97 ARG A N 1
ATOM 779 C CA . ARG A 1 97 ? 10.798 5.700 -18.469 1.00 95.31 97 ARG A CA 1
ATOM 780 C C . ARG A 1 97 ? 10.342 4.377 -17.850 1.00 95.31 97 ARG A C 1
ATOM 782 O O . ARG A 1 97 ? 10.956 3.354 -18.126 1.00 95.31 97 ARG A O 1
ATOM 789 N N . HIS A 1 98 ? 9.286 4.383 -17.042 1.00 96.88 98 HIS A N 1
ATOM 790 C CA . HIS A 1 98 ? 8.782 3.171 -16.408 1.00 96.88 98 HIS A CA 1
ATOM 791 C C . HIS A 1 98 ? 7.828 2.471 -17.370 1.00 96.88 98 HIS A C 1
ATOM 793 O O . HIS A 1 98 ? 6.732 2.975 -17.612 1.00 96.88 98 HIS A O 1
ATOM 799 N N . ARG A 1 99 ? 8.191 1.320 -17.939 1.00 96.19 99 ARG A N 1
ATOM 800 C CA . ARG A 1 99 ? 7.390 0.650 -18.980 1.00 96.19 99 ARG A CA 1
ATOM 801 C C . ARG A 1 99 ? 6.005 0.269 -18.456 1.00 96.19 99 ARG A C 1
ATOM 803 O O . ARG A 1 99 ? 5.007 0.616 -19.081 1.00 96.19 99 ARG A O 1
ATOM 810 N N . LEU A 1 100 ? 5.933 -0.337 -17.269 1.00 96.81 100 LEU A N 1
ATOM 811 C CA . LEU A 1 100 ? 4.665 -0.716 -16.633 1.00 96.81 100 LEU A CA 1
ATOM 812 C C . LEU A 1 100 ? 3.731 0.490 -16.419 1.00 96.81 100 LEU A C 1
ATOM 814 O O . LEU A 1 100 ? 2.581 0.482 -16.862 1.00 96.81 100 LEU A O 1
ATOM 818 N N . LEU A 1 101 ? 4.216 1.545 -15.755 1.00 97.25 101 LEU A N 1
ATOM 819 C CA . LEU A 1 101 ? 3.392 2.717 -15.439 1.00 97.25 101 LEU A CA 1
ATOM 820 C C . LEU A 1 101 ? 3.089 3.569 -16.676 1.00 97.25 101 LEU A C 1
ATOM 822 O O . LEU A 1 101 ? 1.968 4.060 -16.796 1.00 97.25 101 LEU A O 1
ATOM 826 N N . SER A 1 102 ? 4.034 3.718 -17.606 1.00 96.94 102 SER A N 1
ATOM 827 C CA . SER A 1 102 ? 3.822 4.465 -18.853 1.00 96.94 102 SER A CA 1
ATOM 828 C C . SER A 1 102 ? 2.774 3.829 -19.757 1.00 96.94 102 SER A C 1
ATOM 830 O O . SER A 1 102 ? 1.971 4.548 -20.351 1.00 96.94 102 SER A O 1
ATOM 832 N N . GLN A 1 103 ? 2.730 2.496 -19.817 1.00 96.19 103 GLN A N 1
ATOM 833 C CA . GLN A 1 103 ? 1.779 1.767 -20.653 1.00 96.19 103 GLN A CA 1
ATOM 834 C C . GLN A 1 103 ? 0.420 1.576 -19.969 1.00 96.19 103 GLN A C 1
ATOM 836 O O . GLN A 1 103 ? -0.618 1.697 -20.621 1.00 96.19 103 GLN A O 1
ATOM 841 N N . HIS A 1 104 ? 0.403 1.305 -18.659 1.00 97.62 104 HIS A N 1
ATOM 842 C CA . HIS A 1 104 ? -0.809 0.854 -17.969 1.00 97.62 104 HIS A CA 1
ATOM 843 C C . HIS A 1 104 ? -1.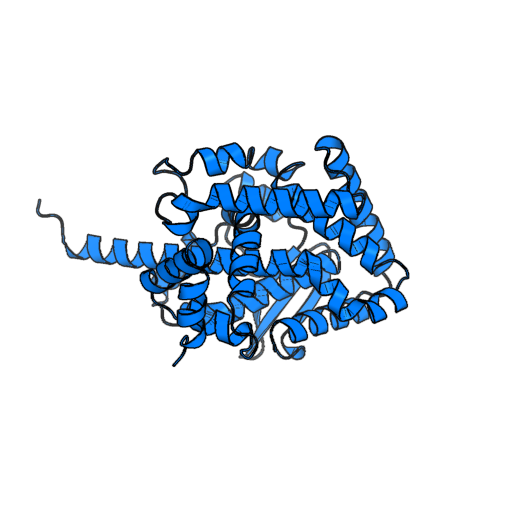269 1.750 -16.813 1.00 97.62 104 HIS A C 1
ATOM 845 O O . HIS A 1 104 ? -2.410 1.614 -16.371 1.00 97.62 104 HIS A O 1
ATOM 851 N N . GLY A 1 105 ? -0.452 2.690 -16.330 1.00 97.19 105 GLY A N 1
ATOM 852 C CA . GLY A 1 105 ? -0.720 3.461 -15.106 1.00 97.19 105 GLY A CA 1
ATOM 853 C C . GLY A 1 105 ? -2.069 4.184 -15.103 1.00 97.19 105 GLY A C 1
ATOM 854 O O . GLY A 1 105 ? -2.847 4.056 -14.156 1.00 97.19 105 GLY A O 1
ATOM 855 N N . GLY A 1 106 ? -2.410 4.856 -16.207 1.00 97.25 106 GLY A N 1
ATOM 856 C CA . GLY A 1 106 ? -3.706 5.525 -16.355 1.00 97.25 106 GLY A CA 1
ATOM 857 C C . GLY A 1 106 ? -4.895 4.558 -16.345 1.00 97.25 106 GLY A C 1
ATOM 858 O O . GLY A 1 106 ? -5.897 4.816 -15.677 1.00 97.25 106 GLY A O 1
ATOM 859 N N . ALA A 1 107 ? -4.779 3.418 -17.033 1.00 97.62 107 ALA A N 1
ATOM 860 C CA . ALA A 1 107 ? -5.823 2.395 -17.056 1.00 97.62 107 ALA A CA 1
ATOM 861 C C . ALA A 1 107 ? -6.020 1.753 -15.670 1.00 97.62 107 ALA A C 1
ATOM 863 O O . ALA A 1 107 ? -7.156 1.569 -15.232 1.00 97.62 107 ALA A O 1
ATOM 864 N N . MET A 1 108 ? -4.928 1.486 -14.951 1.00 97.81 108 MET A N 1
ATOM 865 C CA . MET A 1 108 ? -4.955 0.941 -13.590 1.00 97.81 108 MET A CA 1
ATOM 866 C C . MET A 1 108 ? -5.561 1.930 -12.590 1.00 97.81 108 MET A C 1
ATOM 868 O O . MET A 1 108 ? -6.415 1.549 -11.792 1.00 97.81 108 MET A O 1
ATOM 872 N N . SER A 1 109 ? -5.215 3.218 -12.691 1.00 97.56 109 SER A N 1
ATOM 873 C CA . SER A 1 109 ? -5.842 4.287 -11.901 1.00 97.56 109 SER A CA 1
ATOM 874 C C . SER A 1 109 ? -7.358 4.353 -12.123 1.00 97.56 109 SER A C 1
ATOM 876 O O . SER A 1 109 ? -8.136 4.430 -11.168 1.00 97.56 109 SER A O 1
ATOM 878 N N . LEU A 1 110 ? -7.814 4.254 -13.376 1.00 97.25 110 LEU A N 1
ATOM 879 C CA . LEU A 1 110 ? -9.243 4.226 -13.698 1.00 97.25 110 LEU A CA 1
ATOM 880 C C . LEU A 1 110 ? -9.943 2.967 -13.165 1.00 97.25 110 LEU A C 1
ATOM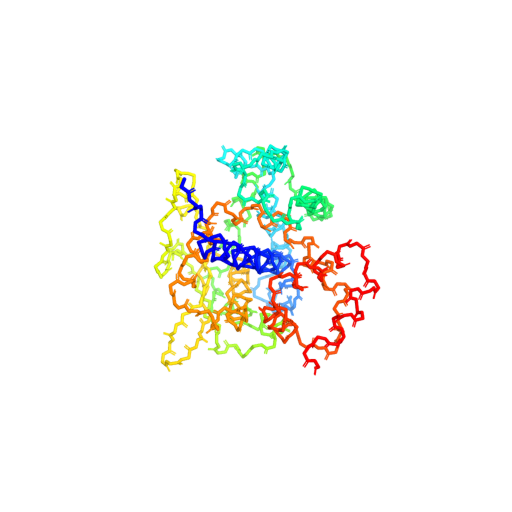 882 O O . LEU A 1 110 ? -11.061 3.070 -12.652 1.00 97.25 110 LEU A O 1
ATOM 886 N N . ALA A 1 111 ? -9.297 1.802 -13.242 1.00 97.88 111 ALA A N 1
ATOM 887 C CA . ALA A 1 111 ? -9.823 0.553 -12.696 1.00 97.88 111 ALA A CA 1
ATOM 888 C C . ALA A 1 111 ? -9.976 0.618 -11.166 1.00 97.88 111 ALA A C 1
ATOM 890 O O . ALA A 1 111 ? -11.050 0.305 -10.645 1.00 97.88 111 ALA A O 1
ATOM 891 N N . SER A 1 112 ? -8.967 1.127 -10.451 1.00 97.62 112 SER A N 1
ATOM 892 C CA . SER A 1 112 ? -9.036 1.373 -9.004 1.00 97.62 112 SER A CA 1
ATOM 893 C C . SER A 1 112 ? -10.160 2.334 -8.631 1.00 97.62 112 SER A C 1
ATOM 895 O O . SER A 1 112 ? -10.951 2.037 -7.731 1.00 97.62 112 SER A O 1
ATOM 897 N N . LYS A 1 113 ? -10.302 3.449 -9.361 1.00 96.81 113 LYS A N 1
ATOM 898 C CA . LYS A 1 113 ? -11.413 4.388 -9.161 1.00 96.81 113 LYS A CA 1
ATOM 899 C C . LYS A 1 113 ? -12.763 3.702 -9.344 1.00 96.81 113 LYS A C 1
ATOM 901 O O . LYS A 1 113 ? -13.658 3.883 -8.520 1.00 96.81 113 LYS A O 1
ATOM 906 N N . LYS A 1 114 ? -12.929 2.921 -10.419 1.00 97.19 114 LYS A N 1
ATOM 907 C CA . LYS A 1 114 ? -14.176 2.199 -10.698 1.00 97.19 114 LYS A CA 1
ATOM 908 C C . LYS A 1 114 ? -14.518 1.244 -9.554 1.00 97.19 114 LYS A C 1
ATOM 910 O O . LYS A 1 114 ? -15.639 1.279 -9.056 1.00 97.19 114 LYS A O 1
ATOM 915 N N . TYR A 1 115 ? -13.547 0.445 -9.115 1.00 96.94 115 TYR A N 1
ATOM 916 C CA . TYR A 1 115 ? -13.706 -0.492 -8.004 1.00 96.94 115 TYR A CA 1
ATOM 917 C C . TYR A 1 115 ? -14.174 0.209 -6.717 1.00 96.94 115 TYR A C 1
ATOM 919 O O . TYR A 1 115 ? -15.134 -0.227 -6.078 1.00 96.94 115 TYR A O 1
ATOM 927 N N . LEU A 1 116 ? -13.560 1.343 -6.370 1.00 96.38 116 LEU A N 1
ATOM 928 C CA . LEU A 1 116 ? -13.950 2.135 -5.201 1.00 96.38 116 LEU A CA 1
ATOM 929 C C . LEU A 1 116 ? -15.347 2.748 -5.338 1.00 96.38 116 LEU A C 1
ATOM 931 O O . LEU A 1 116 ? -16.111 2.728 -4.377 1.00 96.38 116 LEU A O 1
ATOM 935 N N . LEU A 1 117 ? -15.708 3.263 -6.518 1.00 95.88 117 LEU A N 1
ATOM 936 C CA . LEU A 1 117 ? -17.043 3.813 -6.772 1.00 95.88 117 LEU A CA 1
ATOM 937 C C . LEU A 1 117 ? -18.135 2.745 -6.659 1.00 95.88 117 LEU A C 1
ATOM 939 O O . LEU A 1 117 ? -19.202 3.013 -6.105 1.00 95.88 117 LEU A O 1
ATOM 943 N N . ASP A 1 118 ? -17.874 1.532 -7.143 1.00 96.44 118 ASP A N 1
ATOM 944 C CA . ASP A 1 118 ? -18.817 0.422 -7.021 1.00 96.44 118 ASP A CA 1
ATOM 945 C C . ASP A 1 118 ? -19.020 0.042 -5.541 1.00 96.44 118 ASP A C 1
ATOM 947 O O . ASP A 1 118 ? -20.161 -0.083 -5.086 1.00 96.44 118 ASP A O 1
ATOM 951 N N . ARG A 1 119 ? -17.944 -0.014 -4.739 1.00 95.69 119 ARG A N 1
ATOM 952 C CA . ARG A 1 119 ? -18.047 -0.212 -3.279 1.00 95.69 119 ARG A CA 1
ATOM 953 C C . ARG A 1 119 ? -18.739 0.952 -2.570 1.00 95.69 119 ARG A C 1
ATOM 955 O O . ARG A 1 119 ? -19.539 0.716 -1.664 1.00 95.69 119 ARG A O 1
ATOM 962 N N . ALA A 1 120 ? -18.483 2.190 -2.985 1.00 95.25 120 ALA A N 1
ATOM 963 C CA . ALA A 1 120 ? -19.115 3.379 -2.420 1.00 95.25 120 ALA A CA 1
ATOM 964 C C . ALA A 1 120 ? -20.637 3.347 -2.580 1.00 95.25 120 ALA A C 1
ATOM 966 O O . ALA A 1 120 ? -21.350 3.653 -1.625 1.00 95.25 120 ALA A O 1
ATOM 967 N N . ARG A 1 121 ? -21.147 2.896 -3.736 1.00 95.31 121 ARG A N 1
ATOM 968 C CA . ARG A 1 121 ? -22.594 2.710 -3.951 1.00 95.31 121 ARG A CA 1
ATOM 969 C C . ARG A 1 121 ? -23.188 1.703 -2.968 1.00 95.31 121 ARG A C 1
ATOM 971 O O . ARG A 1 121 ? -24.200 1.997 -2.338 1.00 95.31 121 ARG A O 1
ATOM 978 N N . VAL A 1 122 ? -22.536 0.551 -2.789 1.00 95.38 122 VAL A N 1
ATOM 979 C CA . VAL A 1 122 ? -22.994 -0.502 -1.863 1.00 95.38 122 VAL A CA 1
ATOM 980 C C . VAL A 1 122 ? -22.978 -0.016 -0.411 1.00 95.38 122 VAL A C 1
ATOM 982 O O . VAL A 1 122 ? -23.918 -0.264 0.343 1.00 95.38 122 VAL A O 1
ATOM 985 N N . LYS A 1 123 ? -21.928 0.708 -0.011 1.00 94.06 123 LYS A N 1
ATOM 986 C CA . LYS A 1 123 ? -21.728 1.187 1.367 1.00 94.06 123 LYS A CA 1
ATOM 987 C C . LYS A 1 123 ? -22.319 2.577 1.631 1.00 94.06 123 LYS A C 1
ATOM 989 O O . LYS A 1 123 ? -22.134 3.112 2.723 1.00 94.06 123 LYS A O 1
ATOM 994 N N . LYS A 1 124 ? -23.048 3.148 0.663 1.00 93.06 124 LYS A N 1
ATOM 995 C CA . LYS A 1 124 ? -23.686 4.477 0.736 1.00 93.06 124 LYS A CA 1
ATOM 996 C C . LYS A 1 124 ? -22.699 5.589 1.132 1.00 93.06 124 LYS A C 1
ATOM 998 O O . LYS A 1 124 ? -22.994 6.435 1.977 1.00 93.06 124 LYS A O 1
ATOM 1003 N N . VAL A 1 125 ? -21.508 5.563 0.538 1.00 91.75 125 VAL A N 1
ATOM 1004 C CA . VAL A 1 125 ? -20.488 6.611 0.681 1.00 91.75 125 VAL A CA 1
ATOM 1005 C C . VAL A 1 125 ? -20.738 7.688 -0.373 1.00 91.75 125 VAL A C 1
ATOM 1007 O O . VAL A 1 125 ? -20.975 7.378 -1.540 1.00 91.75 125 VAL A O 1
ATOM 1010 N N . GLN A 1 126 ? -20.701 8.957 0.038 1.00 87.06 126 GLN A N 1
ATOM 1011 C CA . GLN A 1 126 ? -20.842 10.096 -0.871 1.00 87.06 126 GLN A CA 1
ATOM 1012 C C . GLN A 1 126 ? -19.658 10.146 -1.845 1.00 87.06 126 GLN A C 1
ATOM 1014 O O . GLN A 1 126 ? -18.515 10.083 -1.415 1.00 87.06 126 GLN A O 1
ATOM 1019 N N . SER A 1 127 ? -19.913 10.312 -3.142 1.00 82.94 127 SER A N 1
ATOM 1020 C CA . SER A 1 127 ? -18.869 10.409 -4.175 1.00 82.94 127 SER A CA 1
ATOM 1021 C C . SER A 1 127 ? -18.855 11.759 -4.896 1.00 82.94 127 SER A C 1
ATOM 1023 O O . SER A 1 127 ? -18.154 11.924 -5.893 1.00 82.94 127 SER A O 1
ATOM 1025 N N . TRP A 1 128 ? -19.669 12.720 -4.447 1.00 83.12 128 TRP A N 1
ATOM 1026 C CA . TRP A 1 128 ? -19.726 14.052 -5.042 1.00 83.12 128 TRP A CA 1
ATOM 1027 C C . TRP A 1 128 ? -18.610 14.954 -4.486 1.00 83.12 128 TRP A C 1
ATOM 1029 O O . TRP A 1 128 ? -18.539 15.093 -3.265 1.00 83.12 128 TRP A O 1
ATOM 1039 N N . PRO A 1 129 ? -17.765 15.595 -5.321 1.00 76.62 129 PRO A N 1
ATOM 1040 C CA . PRO A 1 129 ? -16.478 16.152 -4.882 1.00 76.62 129 PRO A CA 1
ATOM 1041 C C . PRO A 1 129 ? -16.526 17.104 -3.677 1.00 76.62 129 PRO A C 1
ATOM 1043 O O . PRO A 1 129 ? -15.746 16.943 -2.745 1.00 76.62 129 PRO A O 1
ATOM 1046 N N . VAL A 1 130 ? -17.455 18.067 -3.659 1.00 75.81 130 VAL A N 1
ATOM 1047 C CA . VAL A 1 130 ? -17.551 19.066 -2.573 1.00 75.81 130 VAL A CA 1
ATOM 1048 C C . VAL A 1 130 ? -18.086 18.443 -1.283 1.00 75.81 130 VAL A C 1
ATOM 1050 O O . VAL A 1 130 ? -17.569 18.685 -0.197 1.00 75.81 130 VAL A O 1
ATOM 1053 N N . LEU A 1 131 ? -19.113 17.600 -1.399 1.00 84.44 131 LEU A N 1
ATOM 1054 C CA . LEU A 1 131 ? -19.718 16.933 -0.246 1.00 84.44 131 LEU A CA 1
ATOM 1055 C C . LEU A 1 131 ? -18.834 15.801 0.293 1.00 84.44 131 LEU A C 1
ATOM 1057 O O . LEU A 1 131 ? -18.983 15.412 1.448 1.00 84.44 131 LEU A O 1
ATOM 1061 N N . HIS A 1 132 ? -17.918 15.282 -0.526 1.00 86.94 132 HIS A N 1
ATOM 1062 C CA . HIS A 1 132 ? -17.007 14.208 -0.159 1.00 86.94 132 HIS A CA 1
ATOM 1063 C C . HIS A 1 132 ? -16.051 14.622 0.961 1.00 86.94 132 HIS A C 1
ATOM 1065 O O . HIS A 1 132 ? -15.935 13.891 1.937 1.00 86.94 132 HIS A O 1
ATOM 1071 N N . ALA A 1 133 ? -15.428 15.802 0.869 1.00 84.69 133 ALA A N 1
ATOM 1072 C CA . ALA A 1 133 ? -14.493 16.268 1.896 1.00 84.69 133 ALA A CA 1
ATOM 1073 C C . ALA A 1 133 ? -15.183 16.406 3.263 1.00 84.69 133 ALA A C 1
ATOM 1075 O O . ALA A 1 133 ? -14.707 15.864 4.259 1.00 84.69 133 ALA A O 1
ATOM 1076 N N . VAL A 1 134 ? -16.360 17.041 3.306 1.00 87.19 134 VAL A N 1
ATOM 1077 C CA . VAL A 1 134 ? -17.164 17.166 4.537 1.00 87.19 134 VAL A CA 1
ATOM 1078 C C . VAL A 1 134 ? -17.557 15.790 5.078 1.00 87.19 134 VAL A C 1
ATOM 1080 O O . VAL A 1 134 ? -17.485 15.547 6.283 1.00 87.19 134 VAL A O 1
ATOM 1083 N N . HIS A 1 135 ? -17.947 14.871 4.192 1.00 90.62 135 HIS A N 1
ATOM 1084 C CA . HIS A 1 135 ? -18.304 13.513 4.578 1.00 90.62 135 HIS A CA 1
ATOM 1085 C C . HIS A 1 135 ? -17.124 12.757 5.201 1.00 90.62 135 HIS A C 1
ATOM 1087 O O . HIS A 1 135 ? -17.284 12.175 6.274 1.00 90.62 135 HIS A O 1
ATOM 1093 N N . LEU A 1 136 ? -15.950 12.813 4.568 1.00 91.56 136 LEU A N 1
ATOM 1094 C CA . LEU A 1 136 ? -14.722 12.184 5.046 1.00 91.56 136 LEU A CA 1
ATOM 1095 C C . LEU A 1 136 ? -14.326 12.716 6.426 1.00 91.56 136 LEU A C 1
ATOM 1097 O O . LEU A 1 136 ? -14.117 11.927 7.344 1.00 91.56 136 LEU A O 1
ATOM 1101 N N . HIS A 1 137 ? -14.319 14.037 6.615 1.00 89.88 137 HIS A N 1
ATOM 1102 C CA . HIS A 1 137 ? -14.018 14.649 7.913 1.00 89.88 137 HIS A CA 1
ATOM 1103 C C . HIS A 1 137 ? -15.012 14.206 8.999 1.00 89.88 137 HIS A C 1
ATOM 1105 O O . HIS A 1 137 ? -14.613 13.902 10.124 1.00 89.88 137 HIS A O 1
ATOM 1111 N N . GLY A 1 138 ? -16.302 14.094 8.664 1.00 93.69 138 GLY A N 1
ATOM 1112 C CA . GLY A 1 138 ? -17.314 13.558 9.577 1.00 93.69 138 GLY A CA 1
ATOM 1113 C C . GLY A 1 138 ? -17.062 12.096 9.967 1.00 93.69 138 GLY A C 1
ATOM 1114 O O . GLY A 1 138 ? -17.209 11.738 11.138 1.00 93.69 138 GLY A O 1
ATOM 1115 N N . LEU A 1 139 ? -16.645 11.254 9.014 1.00 95.31 139 LEU A N 1
ATOM 1116 C CA . LEU A 1 139 ? -16.269 9.860 9.276 1.00 95.31 139 LEU A CA 1
ATOM 1117 C C . LEU A 1 139 ? -15.022 9.776 10.165 1.00 95.31 139 LEU A C 1
ATOM 1119 O O . LEU A 1 139 ? -15.046 9.045 11.152 1.00 95.31 139 LEU A O 1
ATOM 1123 N N . MET A 1 140 ? -13.985 10.566 9.871 1.00 93.25 140 MET A N 1
ATOM 1124 C CA . MET A 1 140 ? -12.750 10.650 10.663 1.00 93.25 140 MET A CA 1
ATOM 1125 C C . MET A 1 140 ? -13.038 11.042 12.115 1.00 93.25 140 MET A C 1
ATOM 1127 O O . MET A 1 140 ? -12.567 10.390 13.044 1.00 93.25 140 MET A O 1
ATOM 1131 N N . TRP A 1 141 ? -13.865 12.071 12.326 1.00 93.56 141 TRP A N 1
ATOM 1132 C CA . TRP A 1 141 ? -14.259 12.508 13.667 1.00 93.56 141 TRP A CA 1
ATOM 1133 C C . TRP A 1 141 ? -15.058 11.438 14.416 1.00 93.56 141 TRP A C 1
ATOM 1135 O O . TRP A 1 141 ? -14.842 11.208 15.608 1.00 93.56 141 TRP A O 1
ATOM 1145 N N . THR A 1 142 ? -15.967 10.757 13.714 1.00 96.06 142 THR A N 1
ATOM 1146 C CA . THR A 1 142 ? -16.766 9.674 14.298 1.00 96.06 142 THR A CA 1
ATOM 1147 C C . THR A 1 142 ? -15.877 8.498 14.703 1.00 96.06 142 THR A C 1
ATOM 1149 O O . THR A 1 142 ? -16.040 7.979 15.806 1.00 96.06 142 THR A O 1
ATOM 1152 N N . ALA A 1 143 ? -14.904 8.127 13.863 1.00 95.75 143 ALA A N 1
ATOM 1153 C CA . ALA A 1 143 ? -13.932 7.077 14.161 1.00 95.75 143 ALA A CA 1
ATOM 1154 C C . ALA A 1 143 ? -13.081 7.456 15.375 1.00 95.75 143 ALA A C 1
ATOM 1156 O O . ALA A 1 143 ? -13.097 6.745 16.373 1.00 95.75 143 ALA A O 1
ATOM 1157 N N . ALA A 1 144 ? -12.475 8.646 15.381 1.00 92.75 144 ALA A N 1
ATOM 1158 C CA . ALA A 1 144 ? -11.675 9.121 16.510 1.00 92.75 144 ALA A CA 1
ATOM 1159 C C . ALA A 1 144 ? -12.461 9.151 17.838 1.00 92.75 144 ALA A C 1
ATOM 1161 O O . ALA A 1 144 ? -11.910 8.905 18.913 1.00 92.75 144 ALA A O 1
ATOM 1162 N N . ARG A 1 145 ? -13.768 9.446 17.794 1.00 94.81 145 ARG A N 1
ATOM 1163 C CA . ARG A 1 145 ? -14.635 9.387 18.979 1.00 94.81 145 ARG A CA 1
ATOM 1164 C C . ARG A 1 145 ? -14.887 7.949 19.439 1.00 94.81 145 ARG A C 1
ATOM 1166 O O . ARG A 1 145 ? -14.853 7.718 20.647 1.00 94.81 145 ARG A O 1
ATOM 1173 N N . ALA A 1 146 ? -15.153 7.031 18.512 1.00 96.50 146 ALA A N 1
ATOM 1174 C CA . ALA A 1 146 ? -15.382 5.618 18.812 1.00 96.50 146 ALA A CA 1
ATOM 1175 C C . ALA A 1 146 ? -14.114 4.939 19.358 1.00 96.50 146 ALA A C 1
ATOM 1177 O O . ALA A 1 146 ? -14.192 4.158 20.298 1.00 96.50 146 ALA A O 1
ATOM 1178 N N . GLU A 1 147 ? -12.944 5.297 18.830 1.00 96.81 147 GLU A N 1
ATOM 1179 C CA . GLU A 1 147 ? -11.662 4.670 19.165 1.00 96.81 147 GLU A CA 1
ATOM 1180 C C . GLU A 1 147 ? -11.039 5.175 20.474 1.00 96.81 147 GLU A C 1
ATOM 1182 O O . GLU A 1 147 ? -10.215 4.486 21.069 1.00 96.81 147 GLU A O 1
ATOM 1187 N N . ARG A 1 148 ? -11.438 6.360 20.962 1.00 93.44 148 ARG A N 1
ATOM 1188 C CA . ARG A 1 148 ? -10.762 7.084 22.060 1.00 93.44 148 ARG A CA 1
ATOM 1189 C C . ARG A 1 148 ? -10.476 6.247 23.313 1.00 93.44 148 ARG A C 1
ATOM 1191 O O . ARG A 1 148 ? -9.498 6.511 24.000 1.00 93.44 148 ARG A O 1
ATOM 1198 N N . LYS A 1 149 ? -11.348 5.296 23.653 1.00 95.44 149 LYS A N 1
ATOM 1199 C CA . LYS A 1 149 ? -11.227 4.464 24.865 1.00 95.44 149 LYS A CA 1
ATOM 1200 C C . LYS A 1 149 ? -10.595 3.094 24.614 1.00 95.44 149 LYS A C 1
ATOM 1202 O O . LYS A 1 149 ? -10.465 2.324 25.557 1.00 95.44 149 LYS A O 1
ATOM 1207 N N . HIS A 1 150 ? -10.256 2.793 23.365 1.00 97.19 150 HIS A N 1
ATOM 1208 C CA . HIS A 1 150 ? -9.898 1.452 22.919 1.00 97.19 150 HIS A CA 1
ATOM 1209 C C . HIS A 1 150 ? -8.565 1.411 22.167 1.00 97.19 150 HIS A C 1
ATOM 1211 O O . HIS A 1 150 ? -8.278 0.413 21.526 1.00 97.19 150 HIS A O 1
ATOM 1217 N N . GLN A 1 151 ? -7.764 2.482 22.191 1.00 96.38 151 GLN A N 1
ATOM 1218 C CA . GLN A 1 151 ? -6.555 2.601 21.361 1.00 96.38 151 GLN A CA 1
ATOM 1219 C C . GLN A 1 151 ? -5.550 1.462 21.579 1.00 96.38 151 GLN A C 1
ATOM 1221 O O . GLN A 1 151 ? -4.964 0.989 20.613 1.00 96.38 151 GLN A O 1
ATOM 1226 N N . GLU A 1 152 ? -5.386 0.990 22.815 1.00 97.31 152 GLU A N 1
ATOM 1227 C CA . GLU A 1 152 ? -4.502 -0.139 23.127 1.00 97.31 152 GLU A CA 1
ATOM 1228 C C . GLU A 1 152 ? -5.002 -1.435 22.473 1.00 97.31 152 GLU A C 1
ATOM 1230 O O . GLU A 1 152 ? -4.300 -2.011 21.643 1.00 97.31 152 GLU A O 1
ATOM 1235 N N . GLN A 1 153 ? -6.260 -1.822 22.727 1.00 98.31 153 GLN A N 1
ATOM 1236 C CA . GLN A 1 153 ? -6.861 -3.014 22.115 1.00 98.31 153 GLN A CA 1
ATOM 1237 C C . GLN A 1 153 ? -6.907 -2.902 20.587 1.00 98.31 153 GLN A C 1
ATOM 1239 O O . GLN A 1 153 ? -6.673 -3.863 19.864 1.00 98.31 153 GLN A O 1
ATOM 1244 N N . LEU A 1 154 ? -7.196 -1.710 20.069 1.00 98.38 154 LEU A N 1
ATOM 1245 C CA . LEU A 1 154 ? -7.187 -1.421 18.641 1.00 98.38 154 LEU A CA 1
ATOM 1246 C C . LEU A 1 154 ? -5.784 -1.602 18.046 1.00 98.38 154 LEU A C 1
ATOM 1248 O O . LEU A 1 154 ? -5.662 -2.171 16.963 1.00 98.38 154 LEU A O 1
ATOM 1252 N N . GLY A 1 155 ? -4.731 -1.183 18.749 1.00 98.12 155 GLY A N 1
ATOM 1253 C CA . GLY A 1 155 ? -3.345 -1.429 18.356 1.00 98.12 155 GLY A CA 1
ATOM 1254 C C . GLY A 1 155 ? -3.029 -2.921 18.251 1.00 98.12 155 GLY A C 1
ATOM 1255 O O . GLY A 1 155 ? -2.524 -3.367 17.220 1.00 98.12 155 GLY A O 1
ATOM 1256 N N . GLU A 1 156 ? -3.406 -3.711 19.257 1.00 98.31 156 GLU A N 1
ATOM 1257 C CA . GLU A 1 156 ? -3.240 -5.173 19.242 1.00 98.31 156 GLU A CA 1
ATOM 1258 C C . GLU A 1 156 ? -3.987 -5.821 18.068 1.00 98.31 156 GLU A C 1
ATOM 1260 O O . GLU A 1 156 ? -3.432 -6.655 17.349 1.00 98.31 156 GLU A O 1
ATOM 1265 N N . LEU A 1 157 ? -5.231 -5.397 17.813 1.00 98.50 157 LEU A N 1
ATOM 1266 C CA . LEU A 1 157 ? -6.025 -5.885 16.684 1.00 98.50 157 LEU A CA 1
ATOM 1267 C C . LEU A 1 157 ? -5.416 -5.497 15.331 1.00 98.50 157 LEU A C 1
ATOM 1269 O O . LEU A 1 157 ? -5.498 -6.287 14.391 1.00 98.50 157 LEU A O 1
ATOM 1273 N N . ALA A 1 158 ? -4.803 -4.313 15.219 1.00 98.38 158 ALA A N 1
ATOM 1274 C CA . ALA A 1 158 ? -4.087 -3.905 14.011 1.00 98.38 158 ALA A CA 1
ATOM 1275 C C . ALA A 1 158 ? -2.861 -4.799 13.777 1.00 98.38 158 ALA A C 1
ATOM 1277 O O . ALA A 1 158 ? -2.701 -5.323 12.677 1.00 98.38 158 ALA A O 1
ATOM 1278 N N . CYS A 1 159 ? -2.051 -5.038 14.815 1.00 98.44 159 CYS A N 1
ATOM 1279 C CA . CYS A 1 159 ? -0.893 -5.930 14.733 1.00 98.44 159 CYS A CA 1
ATOM 1280 C C . CYS A 1 159 ? -1.316 -7.336 14.322 1.00 98.44 159 CYS A C 1
ATOM 1282 O O . CYS A 1 159 ? -0.768 -7.886 13.378 1.00 98.44 159 CYS A O 1
ATOM 1284 N N . ARG A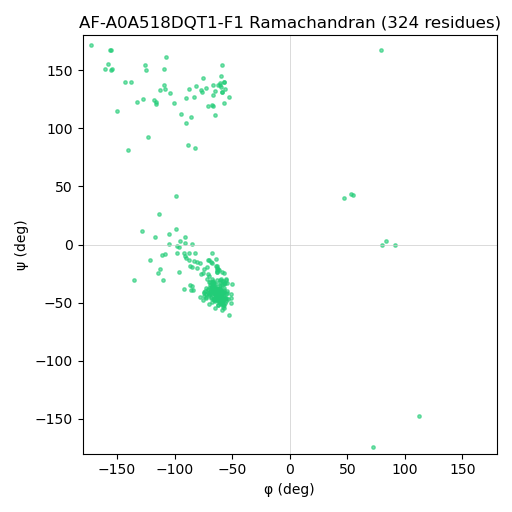 1 160 ? -2.351 -7.887 14.963 1.00 98.12 160 ARG A N 1
ATOM 1285 C CA . ARG A 1 160 ? -2.865 -9.221 14.646 1.00 98.12 160 ARG A CA 1
ATOM 1286 C C . ARG A 1 160 ? -3.362 -9.329 13.204 1.00 98.12 160 ARG A C 1
ATOM 1288 O O . ARG A 1 160 ? -3.031 -10.298 12.535 1.00 98.12 160 ARG A O 1
ATOM 1295 N N . ALA A 1 161 ? -4.113 -8.337 12.717 1.00 98.00 161 ALA A N 1
ATOM 1296 C CA . ALA A 1 161 ? -4.579 -8.319 11.330 1.00 98.00 161 ALA A CA 1
ATOM 1297 C C . ALA A 1 161 ? -3.405 -8.303 10.337 1.00 98.00 161 ALA A C 1
ATOM 1299 O O . ALA A 1 161 ? -3.418 -9.026 9.347 1.00 98.00 161 ALA A O 1
ATOM 1300 N N . VAL A 1 162 ? -2.376 -7.495 10.605 1.00 97.81 162 VAL A N 1
ATOM 1301 C CA . VAL A 1 162 ? -1.179 -7.395 9.754 1.00 97.81 162 VAL A CA 1
ATOM 1302 C C . VAL A 1 162 ? -0.353 -8.680 9.816 1.00 97.81 162 VAL A C 1
ATOM 1304 O O . VAL A 1 162 ? 0.071 -9.172 8.772 1.00 97.81 162 VAL A O 1
ATOM 1307 N N . SER A 1 163 ? -0.172 -9.254 11.006 1.00 97.19 163 SER A N 1
ATOM 1308 C CA . SER A 1 163 ? 0.489 -10.544 11.205 1.00 97.19 163 SER A CA 1
ATOM 1309 C C . SER A 1 163 ? -0.217 -11.671 10.459 1.00 97.19 163 SER A C 1
ATOM 1311 O O . SER A 1 163 ? 0.456 -12.481 9.839 1.00 97.19 163 SER A O 1
ATOM 1313 N N . GLU A 1 164 ? -1.552 -11.702 10.447 1.00 96.06 164 GLU A N 1
ATOM 1314 C CA . GLU A 1 164 ? -2.322 -12.695 9.685 1.00 96.06 164 GLU A CA 1
ATOM 1315 C C . GLU A 1 164 ? -2.152 -12.528 8.166 1.00 96.06 164 GLU A C 1
ATOM 1317 O O . GLU A 1 164 ? -2.064 -13.516 7.443 1.00 96.06 164 GLU A O 1
ATOM 1322 N N . ILE A 1 165 ? -2.064 -11.288 7.668 1.00 95.50 165 ILE A N 1
ATOM 1323 C CA . ILE A 1 165 ? -1.868 -11.013 6.233 1.00 95.50 165 ILE A CA 1
ATOM 1324 C C . ILE A 1 165 ? -0.459 -11.406 5.770 1.00 95.50 165 ILE A C 1
ATOM 1326 O O . ILE A 1 165 ? -0.296 -11.932 4.668 1.00 95.50 165 ILE A O 1
ATOM 1330 N N . TRP A 1 166 ? 0.560 -11.089 6.570 1.00 95.50 166 TRP A N 1
ATOM 1331 C CA . TRP A 1 166 ? 1.960 -11.136 6.140 1.00 95.50 166 TRP A CA 1
ATOM 1332 C C . TRP A 1 166 ? 2.779 -12.269 6.749 1.00 95.50 166 TRP A C 1
ATOM 1334 O O . TRP A 1 166 ? 3.917 -12.452 6.331 1.00 95.50 166 TRP A O 1
ATOM 1344 N N . ASP A 1 167 ? 2.228 -13.005 7.712 1.00 94.19 167 ASP A N 1
ATOM 1345 C CA . ASP A 1 167 ? 2.948 -14.012 8.498 1.00 94.19 167 ASP A CA 1
ATOM 1346 C C . ASP A 1 167 ? 4.208 -13.434 9.176 1.00 94.19 167 ASP A C 1
ATOM 1348 O O . ASP A 1 167 ? 5.296 -14.007 9.165 1.00 94.19 167 ASP A O 1
ATOM 1352 N N . ILE A 1 168 ? 4.072 -12.225 9.740 1.00 91.62 168 ILE A N 1
ATOM 1353 C CA . ILE A 1 168 ? 5.141 -11.542 10.483 1.00 91.62 168 ILE A CA 1
ATOM 1354 C C . ILE A 1 168 ? 4.800 -11.509 11.973 1.00 91.62 168 ILE A C 1
ATOM 1356 O O . ILE A 1 168 ? 3.662 -11.180 12.321 1.00 91.62 168 ILE A O 1
ATOM 1360 N N . PRO A 1 169 ? 5.773 -11.773 12.867 1.00 93.31 169 PRO A N 1
ATOM 1361 C CA . PRO A 1 169 ? 5.524 -11.745 14.300 1.00 93.31 169 PRO A CA 1
ATOM 1362 C C . PRO A 1 169 ? 5.021 -10.369 14.786 1.00 93.31 169 PRO A C 1
ATOM 1364 O O . PRO A 1 169 ? 5.629 -9.348 14.439 1.00 93.31 169 PRO A O 1
ATOM 1367 N N . PRO A 1 170 ? 3.931 -10.313 15.575 1.00 94.56 170 PRO A N 1
ATOM 1368 C CA . PRO A 1 170 ? 3.309 -9.058 16.003 1.00 94.56 170 PRO A CA 1
ATOM 1369 C C . PRO A 1 170 ? 4.231 -8.194 16.867 1.00 94.56 170 PRO A C 1
ATOM 1371 O O . PRO A 1 170 ? 4.082 -6.979 16.880 1.00 94.56 170 PRO A O 1
ATOM 1374 N N . GLU A 1 171 ? 5.223 -8.781 17.539 1.00 93.69 171 GLU A N 1
ATOM 1375 C CA . GLU A 1 171 ? 6.229 -8.049 18.312 1.00 93.69 171 GLU A CA 1
ATOM 1376 C C . GLU A 1 171 ? 7.130 -7.142 17.465 1.00 93.69 171 GLU A C 1
ATOM 1378 O O . GLU A 1 171 ? 7.850 -6.324 18.026 1.00 93.69 171 GLU A O 1
ATOM 1383 N N . ARG A 1 172 ? 7.104 -7.281 16.132 1.00 93.81 172 ARG A N 1
ATOM 1384 C CA . ARG A 1 172 ? 7.806 -6.386 15.200 1.00 93.81 172 ARG A CA 1
ATOM 1385 C C . ARG A 1 172 ? 6.951 -5.211 14.729 1.00 93.81 172 ARG A C 1
ATOM 1387 O O . ARG A 1 172 ? 7.398 -4.464 13.860 1.00 93.81 172 ARG A O 1
ATOM 1394 N N . LEU A 1 173 ? 5.713 -5.095 15.207 1.00 97.06 173 LEU A N 1
ATOM 1395 C CA . LEU A 1 173 ? 4.733 -4.115 14.754 1.00 97.06 173 LEU A CA 1
ATOM 1396 C C . LEU A 1 173 ? 4.394 -3.159 15.902 1.00 97.06 173 LEU A C 1
ATOM 1398 O O . LEU A 1 173 ? 3.917 -3.576 16.955 1.00 97.06 173 LEU A O 1
ATOM 1402 N N . HIS A 1 174 ? 4.602 -1.862 15.685 1.00 96.69 174 HIS A N 1
ATOM 1403 C CA . HIS A 1 174 ? 4.431 -0.835 16.714 1.00 96.69 174 HIS A CA 1
ATOM 1404 C C . HIS A 1 174 ? 3.419 0.224 16.257 1.00 96.69 174 HIS A C 1
ATOM 1406 O O . HIS A 1 174 ? 3.779 1.190 15.572 1.00 96.69 174 HIS A O 1
ATOM 1412 N N . PRO A 1 175 ? 2.130 0.042 16.597 1.00 97.12 175 PRO A N 1
ATOM 1413 C CA . PRO A 1 175 ? 1.079 0.994 16.286 1.00 97.12 175 PRO A CA 1
ATOM 1414 C C . PRO A 1 175 ? 1.057 2.142 17.297 1.00 97.12 175 PRO A C 1
ATOM 1416 O O . PRO A 1 175 ? 1.075 1.938 18.510 1.00 97.12 175 PRO A O 1
ATOM 1419 N N . HIS A 1 176 ? 0.913 3.365 16.799 1.00 95.56 176 HIS A N 1
ATOM 1420 C CA . HIS A 1 176 ? 0.763 4.565 17.610 1.00 95.56 176 HIS A CA 1
ATOM 1421 C C . HIS A 1 176 ? -0.391 5.424 17.093 1.00 95.56 176 HIS A C 1
ATOM 1423 O O . HIS A 1 176 ? -0.395 5.883 15.949 1.00 95.56 176 HIS A O 1
ATOM 1429 N N . PHE A 1 177 ? -1.353 5.697 17.971 1.00 93.94 177 PHE A N 1
ATOM 1430 C CA . PHE A 1 177 ? -2.481 6.571 17.672 1.00 93.94 177 PHE A CA 1
ATOM 1431 C C . PHE A 1 177 ? -2.129 8.013 18.034 1.00 93.94 177 PHE A C 1
ATOM 1433 O O . PHE A 1 177 ? -2.083 8.370 19.210 1.00 93.94 177 PHE A O 1
ATOM 1440 N N . THR A 1 178 ? -1.851 8.846 17.036 1.00 91.00 178 THR A N 1
ATOM 1441 C CA . THR A 1 178 ? -1.375 10.218 17.247 1.00 91.00 178 THR A CA 1
ATOM 1442 C C . THR A 1 178 ? -1.712 11.125 16.070 1.00 91.00 178 THR A C 1
ATOM 1444 O O . THR A 1 178 ? -1.809 10.682 14.928 1.00 91.00 178 THR A O 1
ATOM 1447 N N . THR A 1 179 ? -1.882 12.416 16.356 1.00 83.56 179 THR A N 1
ATOM 1448 C CA . THR A 1 179 ? -1.952 13.479 15.341 1.00 83.56 179 THR A CA 1
ATOM 1449 C C . THR A 1 179 ? -0.572 13.984 14.930 1.00 83.56 179 THR A C 1
ATOM 1451 O O . THR A 1 179 ? -0.444 14.596 13.877 1.00 83.56 179 THR A O 1
ATOM 1454 N N . ASP A 1 180 ? 0.453 13.736 15.748 1.00 84.06 180 ASP A N 1
ATOM 1455 C CA . ASP A 1 180 ? 1.851 13.974 15.391 1.00 84.06 180 ASP A CA 1
ATOM 1456 C C . ASP A 1 180 ? 2.417 12.729 14.707 1.00 84.06 180 ASP A C 1
ATOM 1458 O O . ASP A 1 180 ? 2.952 11.816 15.346 1.00 84.06 180 ASP A O 1
ATOM 1462 N N . VAL A 1 181 ? 2.189 12.657 13.398 1.00 78.62 181 VAL A N 1
ATOM 1463 C CA . VAL A 1 181 ? 2.502 11.469 12.599 1.00 78.62 181 VAL A CA 1
ATOM 1464 C C . VAL A 1 181 ? 3.934 11.452 12.075 1.00 78.62 181 VAL A C 1
ATOM 1466 O O . VAL A 1 181 ? 4.403 10.403 11.649 1.00 78.62 181 VAL A O 1
ATOM 1469 N N . ALA A 1 182 ? 4.664 12.568 12.134 1.00 73.69 182 ALA A N 1
ATOM 1470 C CA . ALA A 1 182 ? 6.026 12.625 11.618 1.00 73.69 182 ALA A CA 1
ATOM 1471 C C . ALA A 1 182 ? 6.982 11.736 12.442 1.00 73.69 182 ALA A C 1
ATOM 1473 O O . ALA A 1 182 ? 6.944 11.705 13.681 1.00 73.69 182 ALA A O 1
ATOM 1474 N N . PHE A 1 183 ? 7.859 10.993 11.760 1.00 65.81 183 PHE A N 1
ATOM 1475 C CA . PHE A 1 183 ? 8.996 10.314 12.382 1.00 65.81 183 PHE A CA 1
ATOM 1476 C C . PHE A 1 183 ? 10.110 9.993 11.382 1.00 65.81 183 PHE A C 1
ATOM 1478 O O . PHE A 1 183 ? 9.853 9.829 10.193 1.00 65.81 183 PHE A O 1
ATOM 1485 N N . GLY A 1 184 ? 11.336 9.862 11.898 1.00 61.38 184 GLY A N 1
ATOM 1486 C CA . GLY A 1 184 ? 12.535 9.582 11.104 1.00 61.38 184 GLY A CA 1
ATOM 1487 C C . GLY A 1 184 ? 13.016 10.773 10.268 1.00 61.38 184 GLY A C 1
ATOM 1488 O O . GLY A 1 184 ? 12.483 11.881 10.362 1.00 61.38 184 GLY A O 1
ATOM 1489 N N . ASP A 1 185 ? 14.030 10.524 9.438 1.00 61.41 185 ASP A N 1
ATOM 1490 C CA . ASP A 1 185 ? 14.547 11.493 8.470 1.00 61.41 185 ASP A CA 1
ATOM 1491 C C . ASP A 1 185 ? 13.679 11.477 7.209 1.00 61.41 185 ASP A C 1
ATOM 1493 O O . ASP A 1 185 ? 13.957 10.798 6.221 1.00 61.41 185 ASP A O 1
ATOM 1497 N N . LEU A 1 186 ? 12.571 12.216 7.253 1.00 65.81 186 LEU A N 1
ATOM 1498 C CA . LEU A 1 186 ? 11.708 12.370 6.088 1.00 65.81 186 LEU A CA 1
ATOM 1499 C C . LEU A 1 186 ? 12.442 13.148 4.991 1.00 65.81 186 LEU A C 1
ATOM 1501 O O . LEU A 1 186 ? 12.911 14.269 5.222 1.00 65.81 186 LEU A O 1
ATOM 1505 N N . HIS A 1 187 ? 12.466 12.598 3.775 1.00 68.00 187 HIS A N 1
ATOM 1506 C CA . HIS A 1 187 ? 12.969 13.311 2.605 1.00 68.00 187 HIS A CA 1
ATOM 1507 C C . HIS A 1 187 ? 12.273 14.668 2.487 1.00 68.00 187 HIS A C 1
ATOM 1509 O O . HIS A 1 187 ? 11.042 14.767 2.508 1.00 68.00 187 HIS A O 1
ATOM 1515 N N . ARG A 1 188 ? 13.068 15.738 2.380 1.00 72.19 188 ARG A N 1
ATOM 1516 C CA . ARG A 1 188 ? 12.520 17.082 2.195 1.00 72.19 188 ARG A CA 1
ATOM 1517 C C . ARG A 1 188 ? 11.869 17.155 0.817 1.00 72.19 188 ARG A C 1
ATOM 1519 O O . ARG A 1 188 ? 12.582 16.997 -0.175 1.00 72.19 188 ARG A O 1
ATOM 1526 N N . PRO A 1 189 ? 10.562 17.450 0.729 1.00 77.12 189 PRO A N 1
ATOM 1527 C CA . PRO A 1 189 ? 9.894 17.466 -0.560 1.00 77.12 189 PRO A CA 1
ATOM 1528 C C . PRO A 1 189 ? 10.492 18.523 -1.488 1.00 77.12 189 PRO A C 1
ATOM 1530 O O . PRO A 1 189 ? 10.766 19.661 -1.072 1.00 77.12 189 PRO A O 1
ATOM 1533 N N . ARG A 1 190 ? 10.682 18.143 -2.756 1.00 76.19 190 ARG A N 1
ATOM 1534 C CA . ARG A 1 190 ? 11.278 19.005 -3.788 1.00 76.19 190 ARG A CA 1
ATOM 1535 C C . ARG A 1 190 ? 10.319 20.122 -4.201 1.00 76.19 190 ARG A C 1
ATOM 1537 O O . ARG A 1 190 ? 10.758 21.213 -4.562 1.00 76.19 190 ARG A O 1
ATOM 1544 N N . THR A 1 191 ? 9.011 19.874 -4.116 1.00 77.75 191 THR A N 1
ATOM 1545 C CA . THR A 1 191 ? 7.973 20.809 -4.566 1.00 77.75 191 THR A CA 1
ATOM 1546 C C . THR A 1 191 ? 7.231 21.479 -3.407 1.00 77.75 191 THR A C 1
ATOM 1548 O O . THR A 1 191 ? 7.219 20.989 -2.275 1.00 77.75 191 THR A O 1
ATOM 1551 N N . TRP A 1 192 ? 6.548 22.602 -3.682 1.00 73.38 192 TRP A N 1
ATOM 1552 C CA . TRP A 1 192 ? 5.625 23.185 -2.697 1.00 73.38 192 TRP A CA 1
ATOM 1553 C C . TRP A 1 192 ? 4.499 22.206 -2.339 1.00 73.38 192 TRP A C 1
ATOM 1555 O O . TRP A 1 192 ? 4.003 22.235 -1.215 1.00 73.38 192 TRP A O 1
ATOM 1565 N N . VAL A 1 193 ? 4.096 21.346 -3.288 1.00 72.88 193 VAL A N 1
ATOM 1566 C CA . VAL A 1 193 ? 2.939 20.455 -3.133 1.00 72.88 193 VAL A CA 1
ATOM 1567 C C . VAL A 1 193 ? 3.317 19.358 -2.159 1.00 72.88 193 VAL A C 1
ATOM 1569 O O . VAL A 1 193 ? 2.598 19.124 -1.194 1.00 72.88 193 VAL A O 1
ATOM 1572 N N . GLY A 1 194 ? 4.501 18.775 -2.342 1.00 74.12 194 GLY A N 1
ATOM 1573 C CA . GLY A 1 194 ? 5.020 17.770 -1.433 1.00 74.12 194 GLY A CA 1
ATOM 1574 C C . GLY A 1 194 ? 5.191 18.297 -0.005 1.00 74.12 194 GLY A C 1
ATOM 1575 O O . GLY A 1 194 ? 4.838 17.599 0.940 1.00 74.12 194 GLY A O 1
ATOM 1576 N N . ARG A 1 195 ? 5.627 19.555 0.187 1.00 74.19 195 ARG A N 1
ATOM 1577 C CA . ARG A 1 195 ? 5.704 20.169 1.532 1.00 74.19 195 ARG A CA 1
ATOM 1578 C C . ARG A 1 195 ? 4.335 20.297 2.190 1.00 74.19 195 ARG A C 1
ATOM 1580 O O . ARG A 1 195 ? 4.198 20.012 3.376 1.00 74.19 195 ARG A O 1
ATOM 1587 N N . PHE A 1 196 ? 3.327 20.719 1.428 1.00 72.50 196 PHE A N 1
ATOM 1588 C CA . PHE A 1 196 ? 1.956 20.784 1.925 1.00 72.50 196 PHE A CA 1
ATOM 1589 C C . PHE A 1 196 ? 1.431 19.391 2.295 1.00 72.50 196 PHE A C 1
ATOM 1591 O O . PHE A 1 196 ? 0.848 19.219 3.358 1.00 72.50 196 PHE A O 1
ATOM 1598 N N . THR A 1 197 ? 1.681 18.382 1.461 1.00 69.12 197 THR A N 1
ATOM 1599 C CA . THR A 1 197 ? 1.239 17.005 1.725 1.00 69.12 197 THR A CA 1
ATOM 1600 C C . THR A 1 197 ? 1.910 16.389 2.931 1.00 69.12 197 THR A C 1
ATOM 1602 O O . THR A 1 197 ? 1.225 15.762 3.729 1.00 69.12 197 THR A O 1
ATOM 1605 N N . GLN A 1 198 ? 3.204 16.630 3.120 1.00 73.12 198 GLN A N 1
ATOM 1606 C CA . GLN A 1 198 ? 3.897 16.213 4.331 1.00 73.12 198 GLN A CA 1
ATOM 1607 C C . GLN A 1 198 ? 3.270 16.849 5.581 1.00 73.12 198 GLN A C 1
ATOM 1609 O O . GLN A 1 198 ? 3.077 16.167 6.581 1.00 73.12 198 GLN A O 1
ATOM 1614 N N . ALA A 1 199 ? 2.896 18.131 5.520 1.00 65.88 199 ALA A N 1
ATOM 1615 C CA . ALA A 1 199 ? 2.227 18.817 6.626 1.00 65.88 199 ALA A CA 1
ATOM 1616 C C . ALA A 1 199 ? 0.774 18.353 6.858 1.00 65.88 199 ALA A C 1
ATOM 1618 O O . ALA A 1 199 ? 0.265 18.479 7.969 1.00 65.88 199 ALA A O 1
ATOM 1619 N N . ALA A 1 200 ? 0.106 17.834 5.825 1.00 70.06 200 ALA A N 1
ATOM 1620 C CA . ALA A 1 200 ? -1.271 17.339 5.879 1.00 70.06 200 ALA A CA 1
ATOM 1621 C C . ALA A 1 200 ? -1.369 15.816 6.102 1.00 70.06 200 ALA A C 1
ATOM 1623 O O . ALA A 1 200 ? -2.472 15.262 6.088 1.00 70.06 200 ALA A O 1
ATOM 1624 N N . ALA A 1 201 ? -0.237 15.127 6.285 1.00 78.19 201 ALA A N 1
ATOM 1625 C CA . ALA A 1 201 ? -0.204 13.686 6.480 1.00 78.19 201 ALA A CA 1
ATOM 1626 C C . ALA A 1 201 ? -1.030 13.287 7.715 1.00 78.19 201 ALA A C 1
ATOM 1628 O O . ALA A 1 201 ? -0.897 13.862 8.792 1.00 78.19 201 ALA A O 1
ATOM 1629 N N . SER A 1 202 ? -1.905 12.295 7.546 1.00 79.19 202 SER A N 1
ATOM 1630 C CA . SER A 1 202 ? -2.753 11.744 8.620 1.00 79.19 202 SER A CA 1
ATOM 1631 C C . SER A 1 202 ? -2.272 10.374 9.114 1.00 79.19 202 SER A C 1
ATOM 1633 O O . SER A 1 202 ? -2.876 9.783 10.014 1.00 79.19 202 SER A O 1
ATOM 1635 N N . GLY A 1 203 ? -1.183 9.883 8.526 1.00 83.75 203 GLY A N 1
ATOM 1636 C CA . GLY A 1 203 ? -0.506 8.643 8.859 1.00 83.75 203 GLY A CA 1
ATOM 1637 C C . GLY A 1 203 ? 0.923 8.659 8.322 1.00 83.75 203 GLY A C 1
ATOM 1638 O O . GLY A 1 203 ? 1.210 9.341 7.336 1.00 83.75 203 GLY A O 1
ATOM 1639 N N . PHE A 1 204 ? 1.813 7.947 9.002 1.00 86.50 204 PHE A N 1
ATOM 1640 C CA . PHE A 1 204 ? 3.141 7.613 8.516 1.00 86.50 204 PHE A CA 1
ATOM 1641 C C . PHE A 1 204 ? 3.507 6.204 8.984 1.00 86.50 204 PHE A C 1
ATOM 1643 O O . PHE A 1 204 ? 3.213 5.817 10.118 1.00 86.50 204 PHE A O 1
ATOM 1650 N N . GLY A 1 205 ? 4.149 5.445 8.109 1.00 87.12 205 GLY A N 1
ATOM 1651 C CA . GLY A 1 205 ? 4.570 4.070 8.324 1.00 87.12 205 GLY A CA 1
ATOM 1652 C C . GLY A 1 205 ? 5.970 3.881 7.772 1.00 87.12 205 GLY A C 1
ATOM 1653 O O . GLY A 1 205 ? 6.307 4.425 6.720 1.00 87.12 205 GLY A O 1
ATOM 1654 N N . GLY A 1 206 ? 6.800 3.134 8.487 1.00 87.94 206 GLY A N 1
ATOM 1655 C CA . GLY A 1 206 ? 8.190 2.958 8.102 1.00 87.94 206 GLY A CA 1
ATOM 1656 C C . GLY A 1 206 ? 8.910 1.930 8.953 1.00 87.94 206 GLY A C 1
ATOM 1657 O O . GLY A 1 206 ? 8.386 1.434 9.950 1.00 87.94 206 GLY A O 1
ATOM 1658 N N . VAL A 1 207 ? 10.130 1.619 8.532 1.00 90.06 207 VAL A N 1
ATOM 1659 C CA . VAL A 1 207 ? 10.985 0.630 9.179 1.00 90.06 207 VAL A CA 1
ATOM 1660 C C . VAL A 1 207 ? 12.063 1.352 9.975 1.00 90.06 207 VAL A C 1
ATOM 1662 O O . VAL A 1 207 ? 12.724 2.249 9.456 1.00 90.06 207 VAL A O 1
ATOM 1665 N N . GLN A 1 208 ? 12.245 0.969 11.234 1.00 88.56 208 GLN A N 1
ATOM 1666 C CA . GLN A 1 208 ? 13.304 1.488 12.093 1.00 88.56 208 GLN A CA 1
ATOM 1667 C C . GLN A 1 208 ? 14.134 0.350 12.670 1.00 88.56 208 GLN A C 1
ATOM 1669 O O . GLN A 1 208 ? 13.671 -0.781 12.805 1.00 88.56 208 GLN A O 1
ATOM 1674 N N . ARG A 1 209 ? 15.387 0.657 13.004 1.00 85.62 209 ARG A N 1
ATOM 1675 C CA . ARG A 1 209 ? 16.276 -0.289 13.668 1.00 85.62 209 ARG A CA 1
ATOM 1676 C C . ARG A 1 209 ? 16.213 -0.072 15.178 1.00 85.62 209 ARG A C 1
ATOM 1678 O O . ARG A 1 209 ? 16.715 0.938 15.663 1.00 85.62 209 ARG A O 1
ATOM 1685 N N . CYS A 1 210 ? 15.669 -1.043 15.900 1.00 84.31 210 CYS A N 1
ATOM 1686 C CA . CYS A 1 210 ? 15.558 -1.059 17.357 1.00 84.31 210 CYS A CA 1
ATOM 1687 C C . CYS A 1 210 ? 16.360 -2.247 17.899 1.00 84.31 210 CYS A C 1
ATOM 1689 O O . CYS A 1 210 ? 16.186 -3.376 17.446 1.00 84.31 210 CYS A O 1
ATOM 1691 N N . ASP A 1 211 ? 17.310 -2.000 18.805 1.00 83.88 211 ASP A N 1
ATOM 1692 C CA . ASP A 1 211 ? 18.138 -3.039 19.444 1.00 83.88 211 ASP A CA 1
ATOM 1693 C C . ASP A 1 211 ? 18.747 -4.071 18.470 1.00 83.88 211 ASP A C 1
ATOM 1695 O O . ASP A 1 211 ? 18.821 -5.275 18.718 1.00 83.88 211 ASP A O 1
ATOM 1699 N N . GLY A 1 212 ? 19.194 -3.585 17.307 1.00 83.12 212 GLY A N 1
ATOM 1700 C CA . GLY A 1 212 ? 19.819 -4.408 16.272 1.00 83.12 212 GLY A CA 1
ATOM 1701 C C . GLY A 1 212 ? 18.846 -5.183 15.376 1.00 83.12 212 GLY A C 1
ATOM 1702 O O . GLY A 1 212 ? 19.314 -5.835 14.443 1.00 83.12 212 GLY A O 1
ATOM 1703 N N . ARG A 1 213 ? 17.531 -5.075 15.595 1.00 87.06 213 ARG A N 1
ATOM 1704 C CA . ARG A 1 213 ? 16.464 -5.678 14.783 1.00 87.06 213 ARG A CA 1
ATOM 1705 C C . ARG A 1 213 ? 15.705 -4.607 14.001 1.00 87.06 213 ARG A C 1
ATOM 1707 O O . ARG A 1 213 ? 15.651 -3.457 14.416 1.00 87.06 213 ARG A O 1
ATOM 1714 N N . MET A 1 214 ? 15.158 -4.981 12.847 1.00 90.75 214 MET A N 1
ATOM 1715 C CA . MET A 1 214 ? 14.295 -4.096 12.063 1.00 90.75 214 MET A CA 1
ATOM 1716 C C . MET A 1 214 ? 12.843 -4.293 12.499 1.00 90.75 214 MET A C 1
ATOM 1718 O O . MET A 1 214 ? 12.343 -5.420 12.493 1.00 90.75 214 MET A O 1
ATOM 1722 N N . GLU A 1 215 ? 12.197 -3.195 12.862 1.00 94.06 215 GLU A N 1
ATOM 1723 C CA . GLU A 1 215 ? 10.833 -3.121 13.377 1.00 94.06 215 GLU A CA 1
ATOM 1724 C C . GLU A 1 215 ? 10.003 -2.157 12.527 1.00 94.06 215 GLU A C 1
ATOM 1726 O O . GLU A 1 215 ? 10.524 -1.203 11.944 1.00 94.06 215 GLU A O 1
ATOM 1731 N N . VAL A 1 216 ? 8.701 -2.414 12.438 1.00 95.94 216 VAL A N 1
ATOM 1732 C CA . VAL A 1 216 ? 7.752 -1.600 11.682 1.00 95.94 216 VAL A CA 1
ATOM 1733 C C . VAL A 1 216 ? 7.003 -0.697 12.643 1.00 95.94 216 VAL A C 1
ATOM 1735 O O . VAL A 1 216 ? 6.316 -1.162 13.550 1.00 95.94 216 VAL A O 1
ATOM 1738 N N . ILE A 1 217 ? 7.096 0.605 12.408 1.00 95.12 217 ILE A N 1
ATOM 1739 C CA . ILE A 1 217 ? 6.435 1.621 13.218 1.00 95.12 217 ILE A CA 1
ATOM 1740 C C . ILE A 1 217 ? 5.365 2.288 12.365 1.00 95.12 217 ILE A C 1
ATOM 1742 O O . ILE A 1 217 ? 5.624 2.679 11.228 1.00 95.12 217 ILE A O 1
ATOM 1746 N N . ALA A 1 218 ? 4.165 2.433 12.920 1.00 95.69 218 ALA A N 1
ATOM 1747 C CA . ALA A 1 218 ? 3.058 3.139 12.291 1.00 95.69 218 ALA A CA 1
ATOM 1748 C C . ALA A 1 218 ? 2.499 4.189 13.247 1.00 95.69 218 ALA A C 1
ATOM 1750 O O . ALA A 1 218 ? 2.099 3.870 14.364 1.00 95.69 218 ALA A O 1
ATOM 1751 N N . LYS A 1 219 ? 2.430 5.441 12.800 1.00 94.62 219 LYS A N 1
ATOM 1752 C CA . LYS A 1 219 ? 1.781 6.543 13.512 1.00 94.62 219 LYS A CA 1
ATOM 1753 C C . LYS A 1 219 ? 0.605 7.037 12.690 1.00 94.62 219 LYS A C 1
ATOM 1755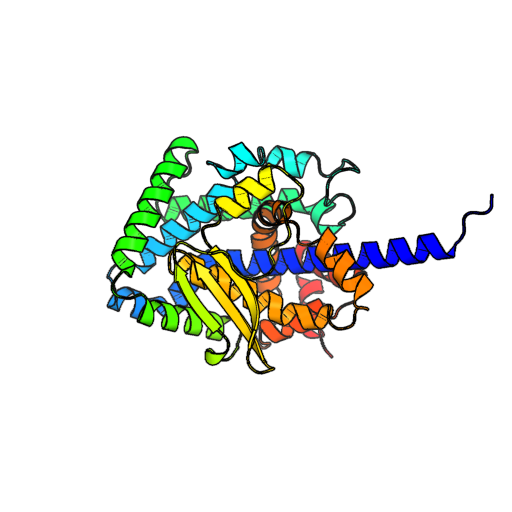 O O . LYS A 1 219 ? 0.812 7.478 11.567 1.00 94.62 219 LYS A O 1
ATOM 1760 N N . ALA A 1 220 ? -0.610 7.011 13.223 1.00 94.00 220 ALA A N 1
ATOM 1761 C CA . ALA A 1 220 ? -1.771 7.543 12.511 1.00 94.00 220 ALA A CA 1
ATOM 1762 C C . ALA A 1 220 ? -2.908 7.956 13.447 1.00 94.00 220 ALA A C 1
ATOM 1764 O O . ALA A 1 220 ? -2.923 7.626 14.629 1.00 94.00 220 ALA A O 1
ATOM 1765 N N . VAL A 1 221 ? -3.888 8.681 12.910 1.00 92.38 221 VAL A N 1
ATOM 1766 C CA . VAL A 1 221 ? -4.981 9.265 13.709 1.00 92.38 221 VAL A CA 1
ATOM 1767 C C . VAL A 1 221 ? -6.137 8.308 14.017 1.00 92.38 221 VAL A C 1
ATOM 1769 O O . VAL A 1 221 ? -6.981 8.640 14.849 1.00 92.38 221 VAL A O 1
ATOM 1772 N N . ASN A 1 222 ? -6.218 7.160 13.337 1.00 95.31 222 ASN A N 1
ATOM 1773 C CA . ASN A 1 222 ? -7.268 6.160 13.540 1.00 95.31 222 ASN A CA 1
ATOM 1774 C C . ASN A 1 222 ? -6.832 4.752 13.116 1.00 95.31 222 ASN A C 1
ATOM 1776 O O . ASN A 1 222 ? -5.822 4.585 12.431 1.00 95.31 222 ASN A O 1
ATOM 1780 N N . TRP A 1 223 ? -7.612 3.742 13.497 1.00 97.62 223 TRP A N 1
ATOM 1781 C CA . TRP A 1 223 ? -7.260 2.334 13.304 1.00 97.62 223 TRP A CA 1
ATOM 1782 C C . TRP A 1 223 ? -7.098 1.932 11.833 1.00 97.62 223 TRP A C 1
ATOM 1784 O O . TRP A 1 223 ? -6.080 1.309 11.525 1.00 97.62 223 TRP A O 1
ATOM 1794 N N . PRO A 1 224 ? -8.002 2.296 10.893 1.00 97.12 224 PRO A N 1
ATOM 1795 C CA . PRO A 1 224 ? -7.794 1.955 9.487 1.00 97.12 224 PRO A CA 1
ATOM 1796 C C . PRO A 1 224 ? -6.472 2.493 8.932 1.00 97.12 224 PRO A C 1
ATOM 1798 O O . PRO A 1 224 ? -5.789 1.781 8.198 1.00 97.12 224 PRO A O 1
ATOM 1801 N N . LEU A 1 225 ? -6.090 3.723 9.295 1.00 95.50 225 LEU A N 1
ATOM 1802 C CA . LEU A 1 225 ? -4.819 4.307 8.868 1.00 95.50 225 LEU A CA 1
ATOM 1803 C C . LEU A 1 225 ? -3.625 3.639 9.558 1.00 95.50 225 LEU A C 1
ATOM 1805 O O . LEU A 1 225 ? -2.637 3.365 8.892 1.00 95.50 225 LEU A O 1
ATOM 1809 N N . VAL A 1 226 ? -3.713 3.299 10.848 1.00 97.12 226 VAL A N 1
ATOM 1810 C CA . VAL A 1 226 ? -2.653 2.525 11.522 1.00 97.12 226 VAL A CA 1
ATOM 1811 C C . VAL A 1 226 ? -2.421 1.191 10.805 1.00 97.12 226 VAL A C 1
ATOM 1813 O O . VAL A 1 226 ? -1.280 0.854 10.505 1.00 97.12 226 VAL A O 1
ATOM 1816 N N . ALA A 1 227 ? -3.483 0.450 10.475 1.00 97.81 227 ALA A N 1
ATOM 1817 C CA . ALA A 1 227 ? -3.366 -0.814 9.748 1.00 97.81 227 ALA A CA 1
ATOM 1818 C C . ALA A 1 227 ? -2.783 -0.626 8.332 1.00 97.81 227 ALA A C 1
ATOM 1820 O O . ALA A 1 227 ? -1.961 -1.431 7.892 1.00 97.81 227 ALA A O 1
ATOM 1821 N N . HIS A 1 228 ? -3.171 0.448 7.633 1.00 96.81 228 HIS A N 1
ATOM 1822 C CA . HIS A 1 228 ? -2.601 0.828 6.337 1.00 96.81 228 HIS A CA 1
ATOM 1823 C C . HIS A 1 228 ? -1.088 1.071 6.432 1.00 96.81 228 HIS A C 1
ATOM 1825 O O . HIS A 1 228 ? -0.323 0.490 5.663 1.00 96.81 228 HIS A O 1
ATOM 1831 N N . GLU A 1 229 ? -0.655 1.885 7.396 1.00 97.06 229 GLU A N 1
ATOM 1832 C CA . GLU A 1 229 ? 0.753 2.244 7.588 1.00 97.06 229 GLU A CA 1
ATOM 1833 C C . GLU A 1 229 ? 1.602 1.065 8.087 1.00 97.06 229 GLU A C 1
ATOM 1835 O O . GLU A 1 229 ? 2.747 0.918 7.660 1.00 97.06 229 GLU A O 1
ATOM 1840 N N . LEU A 1 230 ? 1.048 0.178 8.925 1.00 98.06 230 LEU A N 1
ATOM 1841 C CA . LEU A 1 230 ? 1.724 -1.064 9.315 1.00 98.06 230 LEU A CA 1
ATOM 1842 C C . LEU A 1 230 ? 1.962 -1.962 8.099 1.00 98.06 230 LEU A C 1
ATOM 1844 O O . LEU A 1 230 ? 3.079 -2.426 7.906 1.00 98.06 230 LEU A O 1
ATOM 1848 N N . VAL A 1 231 ? 0.961 -2.168 7.233 1.00 97.81 231 VAL A N 1
ATOM 1849 C CA . VAL A 1 231 ? 1.166 -2.952 6.004 1.00 97.81 231 VAL A CA 1
ATOM 1850 C C . VAL A 1 231 ? 2.167 -2.290 5.068 1.00 97.81 231 VAL A C 1
ATOM 1852 O O . VAL A 1 231 ? 3.013 -2.987 4.511 1.00 97.81 231 VAL A O 1
ATOM 1855 N N . LYS A 1 232 ? 2.107 -0.965 4.907 1.00 96.50 232 LYS A N 1
ATOM 1856 C CA . LYS A 1 232 ? 3.086 -0.218 4.110 1.00 96.50 232 LYS A CA 1
ATOM 1857 C C . LYS A 1 232 ? 4.507 -0.466 4.625 1.00 96.50 232 LYS A C 1
ATOM 1859 O O . LYS A 1 232 ? 5.374 -0.855 3.848 1.00 96.50 232 LYS A O 1
ATOM 1864 N N . GLY A 1 233 ? 4.730 -0.309 5.931 1.00 96.44 233 GLY A N 1
ATOM 1865 C CA . GLY A 1 233 ? 6.034 -0.534 6.555 1.00 96.44 233 GLY A CA 1
ATOM 1866 C C . GLY A 1 233 ? 6.479 -2.001 6.538 1.00 96.44 233 GLY A C 1
ATOM 1867 O O . GLY A 1 233 ? 7.656 -2.283 6.336 1.00 96.44 233 GLY A O 1
ATOM 1868 N N . THR A 1 234 ? 5.555 -2.952 6.667 1.00 97.38 234 THR A N 1
ATOM 1869 C CA . THR A 1 234 ? 5.834 -4.386 6.516 1.00 97.38 234 THR A CA 1
ATOM 1870 C C . THR A 1 234 ? 6.265 -4.734 5.093 1.00 97.38 234 THR A C 1
ATOM 1872 O O . THR A 1 234 ? 7.281 -5.402 4.908 1.00 97.38 234 THR A O 1
ATOM 1875 N N . ALA A 1 235 ? 5.526 -4.274 4.083 1.00 97.31 235 ALA A N 1
ATOM 1876 C CA . ALA A 1 235 ? 5.877 -4.503 2.687 1.00 97.31 235 ALA A CA 1
ATOM 1877 C C . ALA A 1 235 ? 7.230 -3.855 2.346 1.00 97.31 235 ALA A C 1
ATOM 1879 O O . ALA A 1 235 ? 8.040 -4.461 1.650 1.00 97.31 235 ALA A O 1
ATOM 1880 N N . GLU A 1 236 ? 7.505 -2.668 2.893 1.00 95.56 236 GLU A N 1
ATOM 1881 C CA . GLU A 1 236 ? 8.807 -2.009 2.790 1.00 95.56 236 GLU A CA 1
ATOM 1882 C C . GLU A 1 236 ? 9.927 -2.861 3.406 1.00 95.56 236 GLU A C 1
ATOM 1884 O O . GLU A 1 236 ? 10.912 -3.150 2.730 1.00 95.56 236 GLU A O 1
ATOM 1889 N N . LEU A 1 237 ? 9.753 -3.342 4.644 1.00 95.06 237 LEU A N 1
ATOM 1890 C CA . LEU A 1 237 ? 10.715 -4.217 5.324 1.00 95.06 237 LEU A CA 1
ATOM 1891 C C . LEU A 1 237 ? 11.046 -5.461 4.490 1.00 95.06 237 LEU A C 1
ATOM 1893 O O . LEU A 1 237 ? 12.206 -5.864 4.403 1.00 95.06 237 LEU A O 1
ATOM 1897 N N . VAL A 1 238 ? 10.034 -6.068 3.871 1.00 95.81 238 VAL A N 1
ATOM 1898 C CA . VAL A 1 238 ? 10.213 -7.219 2.982 1.00 95.81 238 VAL A CA 1
ATOM 1899 C C . VAL A 1 238 ? 10.995 -6.819 1.727 1.00 95.81 238 VAL A C 1
ATOM 1901 O O . VAL A 1 238 ? 11.971 -7.488 1.384 1.00 95.81 238 VAL A O 1
ATOM 1904 N N . CYS A 1 239 ? 10.636 -5.706 1.084 1.00 95.75 239 CYS A N 1
ATOM 1905 C CA . CYS A 1 239 ? 11.297 -5.207 -0.124 1.00 95.75 239 CYS A CA 1
ATOM 1906 C C . CYS A 1 239 ? 12.770 -4.813 0.082 1.00 95.75 239 CYS A C 1
ATOM 1908 O O . CYS A 1 239 ? 13.535 -4.837 -0.885 1.00 95.75 239 CYS A O 1
ATOM 1910 N N . LEU A 1 240 ? 13.204 -4.513 1.314 1.00 92.69 240 LEU A N 1
ATOM 1911 C CA . LEU A 1 240 ? 14.614 -4.226 1.613 1.00 92.69 240 LEU A CA 1
ATOM 1912 C C . LEU A 1 240 ? 15.558 -5.388 1.249 1.00 92.69 240 LEU A C 1
ATOM 1914 O O . LEU A 1 240 ? 16.725 -5.136 0.958 1.00 92.69 240 LEU A O 1
ATOM 1918 N N . HIS A 1 241 ? 15.080 -6.638 1.171 1.00 92.69 241 HIS A N 1
ATOM 1919 C CA . HIS A 1 241 ? 15.884 -7.784 0.707 1.00 92.69 241 HIS A CA 1
ATOM 1920 C C . HIS A 1 241 ? 16.346 -7.654 -0.750 1.00 92.69 241 HIS A C 1
ATOM 1922 O O . HIS A 1 241 ? 17.321 -8.289 -1.149 1.00 92.69 241 HIS A O 1
ATOM 1928 N N . GLY A 1 242 ? 15.631 -6.858 -1.544 1.00 90.38 242 GLY A N 1
ATOM 1929 C CA . GLY A 1 242 ? 15.950 -6.565 -2.934 1.00 90.38 242 GLY A CA 1
ATOM 1930 C C . GLY A 1 242 ? 16.846 -5.350 -3.147 1.00 90.38 242 GLY A C 1
ATOM 1931 O O . GLY A 1 242 ? 17.312 -5.135 -4.267 1.00 90.38 242 GLY A O 1
ATOM 1932 N N . LEU A 1 243 ? 17.044 -4.546 -2.098 1.00 87.56 243 LEU A N 1
ATOM 1933 C CA . LEU A 1 243 ? 17.776 -3.277 -2.136 1.00 87.56 243 LEU A CA 1
ATOM 1934 C C . LEU A 1 243 ? 19.062 -3.316 -1.304 1.00 87.56 243 LEU A C 1
ATOM 1936 O O . LEU A 1 243 ? 19.999 -2.589 -1.611 1.00 87.56 243 LEU A O 1
ATOM 1940 N N . ASN A 1 244 ? 19.142 -4.187 -0.294 1.00 85.56 244 ASN A N 1
ATOM 1941 C CA . ASN A 1 244 ? 20.300 -4.315 0.598 1.00 85.56 244 ASN A CA 1
ATOM 1942 C C . ASN A 1 244 ? 21.578 -4.850 -0.079 1.00 85.56 244 ASN A C 1
ATOM 1944 O O . ASN A 1 244 ? 22.628 -4.886 0.557 1.00 85.56 244 ASN A O 1
ATOM 1948 N N . GLN A 1 245 ? 21.484 -5.280 -1.340 1.00 85.88 245 GLN A N 1
ATOM 1949 C CA . GLN A 1 245 ? 22.616 -5.719 -2.160 1.00 85.88 245 GLN A CA 1
ATOM 1950 C C . GLN A 1 245 ? 23.238 -4.571 -2.966 1.00 85.88 245 GLN A C 1
ATOM 1952 O O . GLN A 1 245 ? 24.280 -4.756 -3.591 1.00 85.88 245 GLN A O 1
ATOM 1957 N N . LEU A 1 246 ? 22.588 -3.403 -2.997 1.00 89.88 246 LEU A N 1
ATOM 1958 C CA . LEU A 1 246 ? 23.103 -2.229 -3.689 1.00 89.88 246 LEU A CA 1
ATOM 1959 C C . LEU A 1 246 ? 24.240 -1.595 -2.885 1.00 89.88 246 LEU A C 1
ATOM 1961 O O . LEU A 1 246 ? 24.186 -1.515 -1.660 1.00 89.88 246 LEU A O 1
ATOM 1965 N N . GLU A 1 247 ? 25.241 -1.080 -3.597 1.00 91.69 247 GLU A N 1
ATOM 1966 C CA . GLU A 1 247 ? 26.238 -0.179 -3.017 1.00 91.69 247 GLU A CA 1
ATOM 1967 C C . GLU A 1 247 ? 25.543 1.044 -2.397 1.00 91.69 247 GLU A C 1
ATOM 1969 O O . GLU A 1 247 ? 24.620 1.599 -2.996 1.00 91.69 247 GLU A O 1
ATOM 1974 N N . GLU A 1 248 ? 26.010 1.503 -1.232 1.00 88.94 248 GLU A N 1
ATOM 1975 C CA . GLU A 1 248 ? 25.370 2.574 -0.444 1.00 88.94 248 GLU A CA 1
ATOM 1976 C C . GLU A 1 248 ? 25.077 3.834 -1.279 1.00 88.94 248 GLU A C 1
ATOM 1978 O O . GLU A 1 248 ? 23.990 4.406 -1.221 1.00 88.94 248 GLU A O 1
ATOM 1983 N N . SER A 1 249 ? 26.024 4.242 -2.128 1.00 91.19 249 SER A N 1
ATOM 1984 C CA . SER A 1 249 ? 25.876 5.423 -2.989 1.00 91.19 249 SER A CA 1
ATOM 1985 C C . SER A 1 249 ? 24.813 5.251 -4.077 1.00 91.19 249 SER A C 1
ATOM 1987 O O . SER A 1 249 ? 24.191 6.231 -4.489 1.00 91.19 249 SER A O 1
ATOM 1989 N N . VAL A 1 250 ? 24.596 4.020 -4.549 1.00 92.75 250 VAL A N 1
ATOM 1990 C CA . VAL A 1 250 ? 23.539 3.676 -5.506 1.00 92.75 250 VAL A CA 1
ATOM 1991 C C . VAL A 1 250 ? 22.205 3.600 -4.777 1.00 92.75 250 VAL A C 1
ATOM 1993 O O . VAL A 1 250 ? 21.233 4.179 -5.251 1.00 92.75 250 VAL A O 1
ATOM 1996 N N . TYR A 1 251 ? 22.163 2.953 -3.610 1.00 92.00 251 TYR A N 1
ATOM 1997 C CA . TYR A 1 251 ? 20.973 2.885 -2.765 1.00 92.00 251 TYR A CA 1
ATOM 1998 C C . TYR A 1 251 ? 20.439 4.282 -2.430 1.00 92.00 251 TYR A C 1
ATOM 2000 O O . TYR A 1 251 ? 19.248 4.546 -2.615 1.00 92.00 251 TYR A O 1
ATOM 2008 N N . GLN A 1 252 ? 21.320 5.200 -2.020 1.00 90.38 252 GLN A N 1
ATOM 2009 C CA . GLN A 1 252 ? 20.948 6.577 -1.712 1.00 90.38 252 GLN A CA 1
ATOM 2010 C C . GLN A 1 252 ? 20.361 7.289 -2.938 1.00 90.38 252 GLN A C 1
ATOM 2012 O O . GLN A 1 252 ? 19.285 7.866 -2.841 1.00 90.38 252 GLN A O 1
ATOM 2017 N N . GLN A 1 253 ? 21.001 7.192 -4.107 1.00 92.94 253 GLN A N 1
ATOM 2018 C CA . GLN A 1 253 ? 20.489 7.814 -5.337 1.00 92.94 253 GLN A CA 1
ATOM 2019 C C . GLN A 1 253 ? 19.150 7.217 -5.790 1.00 92.94 253 GLN A C 1
ATOM 2021 O O . GLN A 1 253 ? 18.250 7.945 -6.201 1.00 92.94 253 GLN A O 1
ATOM 2026 N N . VAL A 1 254 ? 18.997 5.893 -5.702 1.00 94.00 254 VAL A N 1
ATOM 2027 C CA . VAL A 1 254 ? 17.743 5.203 -6.037 1.00 94.00 254 VAL A CA 1
ATOM 2028 C C . VAL A 1 254 ? 16.615 5.672 -5.124 1.00 94.00 254 VAL A C 1
ATOM 2030 O O . VAL A 1 254 ? 15.541 6.016 -5.614 1.00 94.00 254 VAL A O 1
ATOM 2033 N N . THR A 1 255 ? 16.873 5.723 -3.818 1.00 90.88 255 THR A N 1
ATOM 2034 C CA . THR A 1 255 ? 15.915 6.175 -2.801 1.00 90.88 255 THR A CA 1
ATOM 2035 C C . THR A 1 255 ? 15.561 7.647 -3.008 1.00 90.88 255 THR A C 1
ATOM 2037 O O . THR A 1 255 ? 14.385 7.994 -3.087 1.00 90.88 255 THR A O 1
ATOM 2040 N N . GLU A 1 256 ? 16.561 8.512 -3.196 1.00 90.75 256 GLU A N 1
ATOM 2041 C CA . GLU A 1 256 ? 16.363 9.942 -3.440 1.00 90.75 256 GLU A CA 1
ATOM 2042 C C . GLU A 1 256 ? 15.525 10.212 -4.693 1.00 90.75 256 GLU A C 1
ATOM 2044 O O . GLU A 1 256 ? 14.753 11.167 -4.705 1.00 90.75 256 GLU A O 1
ATOM 2049 N N . GLU A 1 257 ? 15.636 9.404 -5.747 1.00 92.69 257 GLU A N 1
ATOM 2050 C CA . GLU A 1 257 ? 14.853 9.608 -6.968 1.00 92.69 257 GLU A CA 1
ATOM 2051 C C . GLU A 1 257 ? 13.474 8.9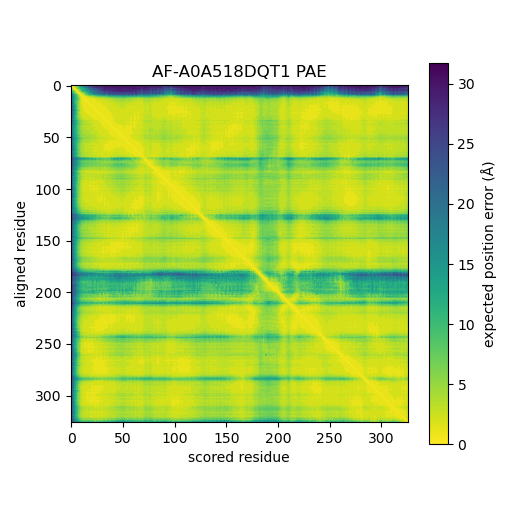41 -6.935 1.00 92.69 257 GLU A C 1
ATOM 2053 O O . GLU A 1 257 ? 12.529 9.500 -7.494 1.00 92.69 257 GLU A O 1
ATOM 2058 N N . ALA A 1 258 ? 13.329 7.773 -6.304 1.00 93.56 258 ALA A N 1
ATOM 2059 C CA . ALA A 1 258 ? 12.101 6.977 -6.355 1.00 93.56 258 ALA A CA 1
ATOM 2060 C C . ALA A 1 258 ? 11.143 7.196 -5.170 1.00 93.56 258 ALA A C 1
ATOM 2062 O O . ALA A 1 258 ? 9.938 6.987 -5.333 1.00 93.56 258 ALA A O 1
ATOM 2063 N N . ASP A 1 259 ? 11.632 7.655 -4.014 1.00 91.25 259 ASP A N 1
ATOM 2064 C CA . ASP A 1 259 ? 10.839 7.803 -2.781 1.00 91.25 259 ASP A CA 1
ATOM 2065 C C . ASP A 1 259 ? 10.371 9.254 -2.573 1.00 91.25 259 ASP A C 1
ATOM 2067 O O . ASP A 1 259 ? 10.385 9.815 -1.476 1.00 91.25 259 ASP A O 1
ATOM 2071 N N . GLN A 1 260 ? 9.943 9.890 -3.665 1.00 90.06 260 GLN A N 1
ATOM 2072 C CA . GLN A 1 260 ? 9.347 11.222 -3.627 1.00 90.06 260 GLN A CA 1
ATOM 2073 C C . GLN A 1 260 ? 7.906 11.140 -3.109 1.00 90.06 260 GLN A C 1
ATOM 2075 O O . GLN A 1 260 ? 7.097 10.359 -3.616 1.00 90.06 260 GLN A O 1
ATOM 2080 N N . ILE A 1 261 ? 7.549 11.996 -2.147 1.00 85.56 261 ILE A N 1
ATOM 2081 C CA . ILE A 1 261 ? 6.187 12.051 -1.585 1.00 85.56 261 ILE A CA 1
ATOM 2082 C C . ILE A 1 261 ? 5.132 12.326 -2.669 1.00 85.56 261 ILE A C 1
ATOM 2084 O O . ILE A 1 261 ? 4.011 11.825 -2.618 1.00 85.56 261 ILE A O 1
ATOM 2088 N N . GLU A 1 262 ? 5.509 13.069 -3.711 1.00 86.19 262 GLU A N 1
ATOM 2089 C CA . GLU A 1 262 ? 4.661 13.366 -4.860 1.00 86.19 262 GLU A CA 1
ATOM 2090 C C . GLU A 1 262 ? 4.269 12.110 -5.655 1.00 86.19 262 GLU A C 1
ATOM 2092 O O . GLU A 1 262 ? 3.283 12.133 -6.396 1.00 86.19 262 GLU A O 1
ATOM 2097 N N . TYR A 1 263 ? 5.016 11.012 -5.512 1.00 91.94 263 TYR A N 1
ATOM 2098 C CA . TYR A 1 263 ? 4.724 9.748 -6.180 1.00 91.94 263 TYR A CA 1
ATOM 2099 C C . TYR A 1 263 ? 3.745 8.883 -5.391 1.00 91.94 263 TYR A C 1
ATOM 2101 O O . TYR A 1 263 ? 3.094 8.032 -5.991 1.00 91.94 263 TYR A O 1
ATOM 2109 N N . GLU A 1 264 ? 3.546 9.117 -4.091 1.00 91.00 264 GLU A N 1
ATOM 2110 C CA . GLU A 1 264 ? 2.635 8.294 -3.287 1.00 91.00 264 GLU A CA 1
ATOM 2111 C C . GLU A 1 264 ? 1.207 8.316 -3.835 1.00 91.00 264 GLU A C 1
ATOM 2113 O O . GLU A 1 264 ? 0.598 7.267 -4.020 1.00 91.00 264 GLU A O 1
ATOM 2118 N N . THR A 1 265 ? 0.686 9.499 -4.180 1.00 92.06 265 THR A N 1
ATOM 2119 C CA . THR A 1 265 ? -0.676 9.642 -4.721 1.00 92.06 265 THR A CA 1
ATOM 2120 C C . THR A 1 265 ? -0.885 8.833 -6.008 1.00 92.06 265 THR A C 1
ATOM 2122 O O . THR A 1 265 ? -1.802 8.007 -6.046 1.00 92.06 265 THR A O 1
ATOM 2125 N N . PRO A 1 266 ? -0.094 9.013 -7.084 1.00 95.06 266 PRO A N 1
ATOM 2126 C CA . PRO A 1 266 ? -0.291 8.216 -8.289 1.00 95.06 266 PRO A CA 1
ATOM 2127 C C . PRO A 1 266 ? 0.017 6.724 -8.078 1.00 95.06 266 PRO A C 1
ATOM 2129 O O . PRO A 1 266 ? -0.667 5.881 -8.662 1.00 95.06 266 PRO A O 1
ATOM 2132 N N . LEU A 1 267 ? 0.970 6.362 -7.214 1.00 96.94 267 LEU A N 1
ATOM 2133 C CA . LEU A 1 267 ? 1.230 4.956 -6.895 1.00 96.94 267 LEU A CA 1
ATOM 2134 C C . LEU A 1 267 ? 0.068 4.313 -6.124 1.00 96.94 267 LEU A C 1
ATOM 2136 O O . LEU A 1 267 ? -0.298 3.189 -6.441 1.00 96.94 267 LEU A O 1
ATOM 2140 N N . LEU A 1 268 ? -0.599 5.019 -5.208 1.00 95.44 268 LEU A N 1
ATOM 2141 C CA . LEU A 1 268 ? -1.830 4.548 -4.556 1.00 95.44 268 LEU A CA 1
ATOM 2142 C C . LEU A 1 268 ? -2.987 4.407 -5.551 1.00 95.44 268 LEU A C 1
ATOM 2144 O O . LEU A 1 268 ? -3.746 3.435 -5.503 1.00 95.44 268 LEU A O 1
ATOM 2148 N N . GLN A 1 269 ? -3.101 5.345 -6.496 1.00 96.12 269 GLN A N 1
ATOM 2149 C CA . GLN A 1 269 ? -4.129 5.287 -7.532 1.00 96.12 269 GLN A CA 1
ATOM 2150 C C . GLN A 1 269 ? -3.991 4.035 -8.410 1.00 96.12 269 GLN A C 1
ATOM 2152 O O . GLN A 1 269 ? -4.978 3.338 -8.660 1.00 96.12 269 GLN A O 1
ATOM 2157 N N . ALA A 1 270 ? -2.783 3.745 -8.895 1.00 97.81 270 ALA A N 1
ATOM 2158 C CA . ALA A 1 270 ? -2.536 2.625 -9.800 1.00 97.81 270 ALA A CA 1
ATOM 2159 C C . ALA A 1 270 ? -2.301 1.292 -9.063 1.00 97.81 270 ALA A C 1
ATOM 2161 O O . ALA A 1 270 ? -2.807 0.250 -9.482 1.00 97.81 270 ALA A O 1
ATOM 2162 N N . GLY A 1 271 ? -1.578 1.324 -7.945 1.00 97.88 271 GLY A N 1
ATOM 2163 C CA . GLY A 1 271 ? -1.055 0.153 -7.243 1.00 97.88 271 GLY A CA 1
ATOM 2164 C C . GLY A 1 271 ? -2.132 -0.765 -6.693 1.00 97.88 271 GLY A C 1
ATOM 2165 O O . GLY A 1 271 ? -1.972 -1.980 -6.733 1.00 97.88 271 GLY A O 1
ATOM 2166 N N . ALA A 1 272 ? -3.275 -0.225 -6.260 1.00 96.38 272 ALA A N 1
ATOM 2167 C CA . ALA A 1 272 ? -4.358 -1.051 -5.730 1.00 96.38 272 ALA A CA 1
ATOM 2168 C C . ALA A 1 272 ? -4.892 -2.064 -6.766 1.00 96.38 272 ALA A C 1
ATOM 2170 O O . ALA A 1 272 ? -5.289 -3.169 -6.399 1.00 96.38 272 ALA A O 1
ATOM 2171 N N . GLU A 1 273 ? -4.921 -1.700 -8.053 1.00 98.00 273 GLU A N 1
ATOM 2172 C CA . GLU A 1 273 ? -5.310 -2.612 -9.136 1.00 98.00 273 GLU A CA 1
ATOM 2173 C C . GLU A 1 273 ? -4.216 -3.632 -9.439 1.00 98.00 273 GLU A C 1
ATOM 2175 O O . GLU A 1 273 ? -4.522 -4.818 -9.556 1.00 98.00 273 GLU A O 1
ATOM 2180 N N . VAL A 1 274 ? -2.954 -3.195 -9.505 1.00 98.31 274 VAL A N 1
ATOM 2181 C CA . VAL A 1 274 ? -1.801 -4.093 -9.688 1.00 98.31 274 VAL A CA 1
ATOM 2182 C C . VAL A 1 274 ? -1.788 -5.163 -8.608 1.00 98.31 274 VAL A C 1
ATOM 2184 O O . VAL A 1 274 ? -1.711 -6.349 -8.912 1.00 98.31 274 VAL A O 1
ATOM 2187 N N . TRP A 1 275 ? -1.936 -4.749 -7.352 1.00 98.38 275 TRP A N 1
ATOM 2188 C CA . TRP A 1 275 ? -1.920 -5.644 -6.207 1.00 98.38 275 TRP A CA 1
ATOM 2189 C C . TRP A 1 275 ? -3.060 -6.662 -6.250 1.00 98.38 275 TRP A C 1
ATOM 2191 O O . TRP A 1 275 ? -2.832 -7.850 -6.055 1.00 98.38 275 TRP A O 1
ATOM 2201 N N . ARG A 1 276 ? -4.289 -6.234 -6.576 1.00 97.94 276 ARG A N 1
ATOM 2202 C CA . ARG A 1 276 ? -5.423 -7.164 -6.738 1.00 97.94 276 ARG A CA 1
ATOM 2203 C C . ARG A 1 276 ? -5.174 -8.198 -7.835 1.00 97.94 276 ARG A C 1
ATOM 2205 O O . ARG A 1 276 ? -5.550 -9.352 -7.656 1.00 97.94 276 ARG A O 1
ATOM 2212 N N . ARG A 1 277 ? -4.567 -7.796 -8.956 1.00 98.12 277 ARG A N 1
ATOM 2213 C CA . ARG A 1 277 ? -4.224 -8.721 -10.045 1.00 98.12 277 ARG A CA 1
ATOM 2214 C C . ARG A 1 277 ? -3.117 -9.680 -9.646 1.00 98.12 277 ARG A C 1
ATOM 2216 O O . ARG A 1 277 ? -3.251 -10.861 -9.933 1.00 98.12 277 ARG A O 1
ATOM 2223 N N . LEU A 1 278 ? -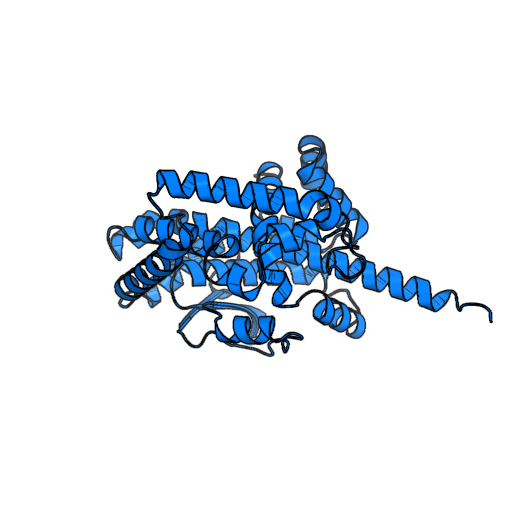2.095 -9.192 -8.941 1.00 98.25 278 LEU A N 1
ATOM 2224 C CA . LEU A 1 278 ? -1.036 -10.028 -8.384 1.00 98.25 278 LEU A CA 1
ATOM 2225 C C . LEU A 1 278 ? -1.633 -11.096 -7.462 1.00 98.25 278 LEU A C 1
ATOM 2227 O O . LEU A 1 278 ? -1.472 -12.275 -7.745 1.00 98.25 278 LEU A O 1
ATOM 2231 N N . LEU A 1 279 ? -2.428 -10.699 -6.461 1.00 97.00 279 LEU A N 1
ATOM 2232 C CA . LEU A 1 279 ? -3.091 -11.635 -5.543 1.00 97.00 279 LEU A CA 1
ATOM 2233 C C . LEU A 1 279 ? -3.961 -12.682 -6.261 1.00 97.00 279 LEU A C 1
ATOM 2235 O O . LEU A 1 279 ? -4.069 -13.809 -5.793 1.00 97.00 279 LEU A O 1
ATOM 2239 N N . ALA A 1 280 ? -4.584 -12.333 -7.392 1.00 96.94 280 ALA A N 1
ATOM 2240 C CA . ALA A 1 280 ? -5.419 -13.260 -8.162 1.00 96.94 280 ALA A CA 1
ATOM 2241 C C . ALA A 1 280 ? -4.621 -14.351 -8.906 1.00 96.94 280 ALA A C 1
ATOM 2243 O O . ALA A 1 280 ? -5.190 -15.374 -9.304 1.00 96.94 280 ALA A O 1
ATOM 2244 N N . VAL A 1 281 ? -3.321 -14.138 -9.119 1.00 96.75 281 VAL A N 1
ATOM 2245 C CA . VAL A 1 281 ? -2.418 -15.105 -9.765 1.00 96.75 281 VAL A CA 1
ATOM 2246 C C . VAL A 1 281 ? -1.382 -15.694 -8.807 1.00 96.75 281 VAL A C 1
ATOM 2248 O O . VAL A 1 281 ? -0.705 -16.651 -9.176 1.00 96.75 281 VAL A O 1
ATOM 2251 N N . SER A 1 282 ? -1.275 -15.160 -7.588 1.00 95.44 282 SER A N 1
ATOM 2252 C CA . SER A 1 282 ? -0.395 -15.665 -6.537 1.00 95.44 282 SER A CA 1
ATOM 2253 C C . SER A 1 282 ? -0.737 -17.111 -6.143 1.00 95.44 282 SER A C 1
ATOM 2255 O O . SER A 1 282 ? -1.920 -17.448 -6.020 1.00 95.44 282 SER A O 1
ATOM 2257 N N . PRO A 1 283 ? 0.271 -17.972 -5.908 1.00 91.44 283 PRO A N 1
ATOM 2258 C CA . PRO A 1 283 ? 0.068 -19.296 -5.323 1.00 91.44 283 PRO A CA 1
ATOM 2259 C C . PRO A 1 283 ? -0.576 -19.193 -3.934 1.00 91.44 283 PRO A C 1
ATOM 2261 O O . PRO A 1 283 ? -0.170 -18.364 -3.123 1.00 91.44 283 PRO A O 1
ATOM 2264 N N . SER A 1 284 ? -1.582 -20.024 -3.652 1.00 86.94 284 SER A N 1
ATOM 2265 C CA . SER A 1 284 ? -2.326 -19.989 -2.381 1.00 86.94 284 SER A CA 1
ATOM 2266 C C . SER A 1 284 ? -1.590 -20.638 -1.206 1.00 86.94 284 SER A C 1
ATOM 2268 O O . SER A 1 284 ? -2.002 -20.480 -0.063 1.00 86.94 284 SER A O 1
ATOM 2270 N N . ASP A 1 285 ? -0.562 -21.427 -1.493 1.00 87.88 285 ASP A N 1
ATOM 2271 C CA . ASP A 1 285 ? 0.230 -22.211 -0.546 1.00 87.88 285 ASP A CA 1
ATOM 2272 C C . ASP A 1 285 ? 1.524 -21.512 -0.108 1.00 87.88 285 ASP A C 1
ATOM 2274 O O . ASP A 1 285 ? 2.236 -22.039 0.746 1.00 87.88 285 ASP A O 1
ATOM 2278 N N . ARG A 1 286 ? 1.820 -20.323 -0.651 1.00 88.69 286 ARG A N 1
ATOM 2279 C CA . ARG A 1 286 ? 3.014 -19.547 -0.306 1.00 88.69 286 ARG A CA 1
ATOM 2280 C C . ARG A 1 286 ? 2.664 -18.300 0.516 1.00 88.69 286 ARG A C 1
ATOM 2282 O O . ARG A 1 286 ? 1.769 -17.552 0.114 1.00 88.69 286 ARG A O 1
ATOM 2289 N N . PRO A 1 287 ? 3.389 -18.016 1.616 1.00 93.69 287 PRO A N 1
ATOM 2290 C CA . PRO A 1 287 ? 3.233 -16.771 2.359 1.00 93.69 287 PRO A CA 1
ATOM 2291 C C . PRO A 1 287 ? 3.451 -15.530 1.483 1.00 93.69 287 PRO A C 1
ATOM 2293 O O . PRO A 1 287 ? 4.372 -15.458 0.664 1.00 93.69 287 PRO A O 1
ATOM 2296 N N . LEU A 1 288 ? 2.623 -14.507 1.692 1.00 94.31 288 LEU A N 1
ATOM 2297 C CA . LEU A 1 288 ? 2.667 -13.263 0.922 1.00 94.31 288 LEU A CA 1
ATOM 2298 C C . LEU A 1 288 ? 4.002 -12.516 1.086 1.00 94.31 288 LEU A C 1
ATOM 2300 O O . LEU A 1 288 ? 4.530 -11.978 0.109 1.00 94.31 288 LEU A O 1
ATOM 2304 N N . ALA A 1 289 ? 4.565 -12.513 2.300 1.00 95.81 289 ALA A N 1
ATOM 2305 C CA . ALA A 1 289 ? 5.876 -11.927 2.568 1.00 95.81 289 ALA A CA 1
ATOM 2306 C C . ALA A 1 289 ? 6.992 -12.637 1.789 1.00 95.81 289 ALA A C 1
ATOM 2308 O O . ALA A 1 289 ? 7.846 -11.970 1.215 1.00 95.81 289 ALA A O 1
ATOM 2309 N N . GLU A 1 290 ? 6.957 -13.969 1.704 1.00 95.31 290 GLU A N 1
ATOM 2310 C CA . GLU A 1 290 ? 7.935 -14.750 0.939 1.00 95.31 290 GLU A CA 1
ATOM 2311 C C . GLU A 1 290 ? 7.840 -14.442 -0.562 1.00 95.31 290 GLU A C 1
ATOM 2313 O O . GLU A 1 290 ? 8.850 -14.162 -1.210 1.00 95.31 290 GLU A O 1
ATOM 2318 N N . MET A 1 291 ? 6.622 -14.393 -1.115 1.00 95.75 291 MET A N 1
ATOM 2319 C CA . MET A 1 291 ? 6.424 -14.012 -2.516 1.00 95.75 291 MET A CA 1
ATOM 2320 C C . MET A 1 291 ? 6.970 -12.604 -2.796 1.00 95.75 291 MET A C 1
ATOM 2322 O O . MET A 1 291 ? 7.706 -12.412 -3.765 1.00 95.75 291 MET A O 1
ATOM 2326 N N . LEU A 1 292 ? 6.633 -11.614 -1.961 1.00 97.12 292 LEU A N 1
ATOM 2327 C CA . LEU A 1 292 ? 7.102 -10.241 -2.157 1.00 97.12 292 LEU A CA 1
ATOM 2328 C C . LEU A 1 292 ? 8.623 -10.119 -1.967 1.00 97.12 292 LEU A C 1
ATOM 2330 O O . LEU A 1 292 ? 9.264 -9.374 -2.708 1.00 97.12 292 LEU A O 1
ATOM 2334 N N . MET A 1 293 ? 9.209 -10.880 -1.039 1.00 96.69 293 MET A N 1
ATOM 2335 C CA . MET A 1 293 ? 10.657 -10.949 -0.843 1.00 96.69 293 MET A CA 1
ATOM 2336 C C . MET A 1 293 ? 11.344 -11.389 -2.136 1.00 96.69 293 MET A C 1
ATOM 2338 O O . MET A 1 293 ? 12.220 -10.680 -2.631 1.00 96.69 293 MET A O 1
ATOM 2342 N N . HIS A 1 294 ? 10.911 -12.500 -2.734 1.00 96.88 294 HIS A N 1
ATOM 2343 C CA . HIS A 1 294 ? 11.508 -12.976 -3.977 1.00 96.88 294 HIS A CA 1
ATOM 2344 C C . HIS A 1 294 ? 11.264 -12.033 -5.160 1.00 96.88 294 HIS A C 1
ATOM 2346 O O . HIS A 1 294 ? 12.182 -11.810 -5.946 1.00 96.88 294 HIS A O 1
ATOM 2352 N N . LEU A 1 295 ? 10.081 -11.411 -5.266 1.00 97.44 295 LEU A N 1
ATOM 2353 C CA . LEU A 1 295 ? 9.839 -10.361 -6.263 1.00 97.44 295 LEU A CA 1
ATOM 2354 C C . LEU A 1 295 ? 10.841 -9.210 -6.100 1.00 97.44 295 LEU A C 1
ATOM 2356 O O . LEU A 1 295 ? 11.407 -8.742 -7.085 1.00 97.44 295 LEU A O 1
ATOM 2360 N N . SER A 1 296 ? 11.105 -8.780 -4.863 1.00 97.25 296 SER A N 1
ATOM 2361 C CA . SER A 1 296 ? 12.062 -7.704 -4.589 1.00 97.25 296 SER A CA 1
ATOM 2362 C C . SER A 1 296 ? 13.492 -8.054 -5.001 1.00 97.25 296 SER A C 1
ATOM 2364 O O . SER A 1 296 ? 14.246 -7.178 -5.421 1.00 97.25 296 SER A O 1
ATOM 2366 N N . GLN A 1 297 ? 13.865 -9.331 -4.946 1.00 96.94 297 GLN A N 1
ATOM 2367 C CA . GLN A 1 297 ? 15.203 -9.810 -5.288 1.00 96.94 297 GLN A CA 1
ATOM 2368 C C . GLN A 1 297 ? 15.432 -9.974 -6.793 1.00 96.94 297 GLN A C 1
ATOM 2370 O O . GLN A 1 297 ? 16.582 -10.046 -7.214 1.00 96.94 297 GLN A O 1
ATOM 2375 N N . LEU A 1 298 ? 14.378 -9.984 -7.615 1.00 97.19 298 LEU A N 1
ATOM 2376 C CA . LEU A 1 298 ? 14.525 -10.036 -9.068 1.00 97.19 298 LEU A CA 1
ATOM 2377 C C . LEU A 1 298 ? 15.318 -8.830 -9.590 1.00 97.19 298 LEU A C 1
ATOM 2379 O O . LEU A 1 298 ? 15.182 -7.703 -9.104 1.00 97.19 298 LEU A O 1
ATOM 2383 N N . GLU A 1 299 ? 16.114 -9.054 -10.632 1.00 96.25 299 GLU A N 1
ATOM 2384 C CA . GLU A 1 299 ? 16.727 -7.965 -11.391 1.00 96.25 299 GLU A CA 1
ATOM 2385 C C . GLU A 1 299 ? 15.646 -7.036 -11.988 1.00 96.25 299 GLU A C 1
ATOM 2387 O O . GLU A 1 299 ? 14.519 -7.487 -12.235 1.00 96.25 299 GLU A O 1
ATOM 2392 N N . PRO A 1 300 ? 15.957 -5.750 -12.260 1.00 96.19 300 PRO A N 1
ATOM 2393 C CA . PRO A 1 300 ? 14.962 -4.768 -12.697 1.00 96.19 300 PRO A CA 1
ATOM 2394 C C . PRO A 1 300 ? 14.097 -5.211 -13.883 1.00 96.19 300 PRO A C 1
ATOM 2396 O O . PRO A 1 300 ? 12.875 -5.069 -13.851 1.00 96.19 300 PRO A O 1
ATOM 2399 N N . GLN A 1 301 ? 14.725 -5.771 -14.920 1.00 96.44 301 GLN A N 1
ATOM 2400 C CA . GLN A 1 301 ? 14.037 -6.174 -16.144 1.00 96.44 301 GLN A CA 1
ATOM 2401 C C . GLN A 1 301 ? 13.125 -7.403 -15.921 1.00 96.44 301 GLN A C 1
ATOM 2403 O O . GLN A 1 301 ? 11.937 -7.292 -16.226 1.00 96.44 301 GLN A O 1
ATOM 2408 N N . PRO A 1 302 ? 13.597 -8.523 -15.326 1.00 97.62 302 PRO A N 1
ATOM 2409 C CA . PRO A 1 302 ? 12.728 -9.640 -14.945 1.00 97.62 302 PRO A CA 1
ATOM 2410 C C . PRO A 1 302 ? 11.552 -9.261 -14.043 1.00 97.62 302 PRO A C 1
ATOM 2412 O O . PRO A 1 302 ? 10.451 -9.770 -14.253 1.00 97.62 302 PRO A O 1
ATOM 2415 N N . LEU A 1 303 ? 11.755 -8.366 -13.064 1.00 98.19 303 LEU A N 1
ATOM 2416 C CA . LEU A 1 303 ? 10.659 -7.880 -12.223 1.00 98.19 303 LEU A CA 1
ATOM 2417 C C . LEU A 1 303 ? 9.590 -7.195 -13.078 1.00 98.19 303 LEU A C 1
ATOM 2419 O O . LEU A 1 303 ? 8.408 -7.518 -12.976 1.00 98.19 303 LEU A O 1
ATOM 2423 N N . GLU A 1 304 ? 9.992 -6.257 -13.935 1.00 97.06 304 GLU A N 1
ATOM 2424 C CA . GLU A 1 304 ? 9.038 -5.519 -14.755 1.00 97.06 304 GLU A CA 1
ATOM 2425 C C . GLU A 1 304 ? 8.331 -6.418 -15.784 1.00 97.06 304 GLU A C 1
ATOM 2427 O O . GLU A 1 304 ? 7.124 -6.276 -15.982 1.00 97.06 304 GLU A O 1
ATOM 2432 N N . ASP A 1 305 ? 9.046 -7.360 -16.410 1.00 98.12 305 ASP A N 1
ATOM 2433 C CA . ASP A 1 305 ? 8.457 -8.350 -17.321 1.00 98.12 305 ASP A CA 1
ATOM 2434 C C . ASP A 1 305 ? 7.398 -9.204 -16.610 1.00 98.12 305 ASP A C 1
ATOM 2436 O O . ASP A 1 305 ? 6.288 -9.364 -17.122 1.00 98.12 305 ASP A O 1
ATOM 2440 N N . LEU A 1 306 ? 7.691 -9.687 -15.398 1.00 98.38 306 LEU A N 1
ATOM 2441 C CA . LEU A 1 306 ? 6.726 -10.438 -14.599 1.00 98.38 306 LEU A CA 1
ATOM 2442 C C . LEU A 1 306 ? 5.501 -9.589 -14.238 1.00 98.38 306 LEU A C 1
ATOM 2444 O O . LEU A 1 306 ? 4.369 -10.059 -14.351 1.00 98.38 306 LEU A O 1
ATOM 2448 N N . MET A 1 307 ? 5.693 -8.323 -13.865 1.00 98.38 307 MET A N 1
ATOM 2449 C CA . MET A 1 307 ? 4.567 -7.435 -13.571 1.00 98.38 307 MET A CA 1
ATOM 2450 C C . MET A 1 307 ? 3.705 -7.144 -14.805 1.00 98.38 307 MET A C 1
ATOM 2452 O O . MET A 1 307 ? 2.486 -7.025 -14.679 1.00 98.38 307 MET A O 1
ATOM 2456 N N . LEU A 1 308 ? 4.291 -7.072 -16.003 1.00 98.06 308 LEU A N 1
ATOM 2457 C CA . LEU A 1 308 ? 3.526 -6.971 -17.249 1.00 98.06 308 LEU A CA 1
ATOM 2458 C C . LEU A 1 308 ? 2.732 -8.252 -17.537 1.00 98.06 308 LEU A C 1
ATOM 2460 O O . LEU A 1 308 ? 1.574 -8.152 -17.947 1.00 98.06 308 LEU A O 1
ATOM 2464 N N . LEU A 1 309 ? 3.292 -9.435 -17.258 1.00 98.00 309 LEU A N 1
ATOM 2465 C CA . LEU A 1 309 ? 2.552 -10.701 -17.345 1.00 98.00 309 LEU A CA 1
ATOM 2466 C C . LEU A 1 309 ? 1.356 -10.713 -16.388 1.00 98.00 309 LEU A C 1
ATOM 2468 O O . LEU A 1 309 ? 0.253 -11.045 -16.806 1.00 98.00 309 LEU A O 1
ATOM 2472 N N . VAL A 1 310 ? 1.518 -10.255 -15.142 1.00 98.06 310 VAL A N 1
ATOM 2473 C CA . VAL A 1 310 ? 0.402 -10.135 -14.180 1.00 98.06 310 VAL A CA 1
ATOM 2474 C C . VAL A 1 310 ? -0.754 -9.293 -14.745 1.00 98.06 310 VAL A C 1
ATOM 2476 O O . VAL A 1 310 ? -1.923 -9.555 -14.451 1.00 98.06 310 VAL A O 1
ATOM 2479 N N . LEU A 1 311 ? -0.461 -8.282 -15.569 1.00 96.25 311 LEU A N 1
ATOM 2480 C CA . LEU A 1 311 ? -1.487 -7.439 -16.184 1.00 96.25 311 LEU A CA 1
ATOM 2481 C C . LEU A 1 311 ? -2.072 -8.009 -17.483 1.00 96.25 311 LEU A C 1
ATOM 2483 O O . LEU A 1 311 ? -3.258 -7.772 -17.737 1.00 96.25 311 LEU A O 1
ATOM 2487 N N . GLY A 1 312 ? -1.252 -8.673 -18.304 1.00 95.75 312 GLY A N 1
ATOM 2488 C CA . GLY A 1 312 ? -1.571 -9.042 -19.687 1.00 95.75 312 GLY A CA 1
ATOM 2489 C C . GLY A 1 312 ? -1.793 -10.535 -19.949 1.00 95.75 312 GLY A C 1
ATOM 2490 O O . GLY A 1 312 ? -2.602 -10.864 -20.812 1.00 95.75 312 GLY A O 1
ATOM 2491 N N . ASP A 1 313 ? -1.131 -11.419 -19.200 1.00 97.38 313 ASP A N 1
ATOM 2492 C CA . ASP A 1 313 ? -1.239 -12.881 -19.310 1.00 97.38 313 ASP A CA 1
ATOM 2493 C C . ASP A 1 313 ? -1.218 -13.548 -17.912 1.00 97.38 313 ASP A C 1
ATOM 2495 O O . ASP A 1 313 ? -0.177 -14.024 -17.441 1.00 97.38 313 ASP A O 1
ATOM 2499 N N . PRO A 1 314 ? -2.373 -13.575 -17.213 1.00 95.94 314 PRO A N 1
ATOM 2500 C CA . PRO A 1 314 ? -2.481 -14.117 -15.857 1.00 95.94 314 PRO A CA 1
ATOM 2501 C C . PRO A 1 314 ? -2.094 -15.596 -15.724 1.00 95.94 314 PRO A C 1
ATOM 2503 O O . PRO A 1 314 ? -1.621 -16.012 -14.665 1.00 95.94 314 PRO A O 1
ATOM 2506 N N . GLU A 1 315 ? -2.290 -16.396 -16.775 1.00 96.69 315 GLU A N 1
ATOM 2507 C CA . GLU A 1 315 ? -1.955 -17.823 -16.753 1.00 96.69 315 GLU A CA 1
ATOM 2508 C C . GLU A 1 315 ? -0.443 -18.020 -16.806 1.00 96.69 315 GLU A C 1
ATOM 2510 O O . GLU A 1 315 ? 0.115 -18.756 -15.989 1.00 96.69 315 GLU A O 1
ATOM 2515 N N . GLN A 1 316 ? 0.241 -17.296 -17.698 1.00 97.00 316 GLN A N 1
ATOM 2516 C CA . GLN A 1 316 ? 1.698 -17.306 -17.725 1.00 97.00 316 GLN A CA 1
ATOM 2517 C C . GLN A 1 316 ? 2.278 -16.730 -16.424 1.00 97.00 316 GLN A C 1
ATOM 2519 O O . GLN A 1 316 ? 3.197 -17.319 -15.852 1.00 97.00 316 GLN A O 1
ATOM 2524 N N . ALA A 1 317 ? 1.714 -15.635 -15.901 1.00 97.50 317 ALA A N 1
ATOM 2525 C CA . ALA A 1 317 ? 2.144 -15.051 -14.630 1.00 97.50 317 ALA A CA 1
ATOM 2526 C C . ALA A 1 317 ? 2.094 -16.066 -13.476 1.00 97.50 317 ALA A C 1
ATOM 2528 O O . ALA A 1 317 ? 3.047 -16.157 -12.703 1.00 97.50 317 ALA A O 1
ATOM 2529 N N . ARG A 1 318 ? 1.033 -16.882 -13.394 1.00 96.38 318 ARG A N 1
ATOM 2530 C CA . ARG A 1 318 ? 0.896 -17.935 -12.375 1.00 96.38 318 ARG A CA 1
ATOM 2531 C C . ARG A 1 318 ? 2.024 -18.966 -12.457 1.00 96.38 318 ARG A C 1
ATOM 2533 O O . ARG A 1 318 ? 2.581 -19.327 -11.425 1.00 96.38 318 ARG A O 1
ATOM 2540 N N . VAL A 1 319 ? 2.399 -19.401 -13.664 1.00 95.56 319 VAL A N 1
ATOM 2541 C CA . VAL A 1 319 ? 3.515 -20.348 -13.866 1.00 95.56 319 VAL A CA 1
ATOM 2542 C C . VAL A 1 319 ? 4.838 -19.758 -13.371 1.00 95.56 319 VAL A C 1
ATOM 2544 O O . VAL A 1 319 ? 5.611 -20.450 -12.710 1.00 95.56 319 VAL A O 1
ATOM 2547 N N . HIS A 1 320 ? 5.099 -18.482 -13.663 1.00 96.06 320 HIS A N 1
ATOM 2548 C CA . HIS A 1 320 ? 6.308 -17.807 -13.186 1.00 96.06 320 HIS A CA 1
ATOM 2549 C C . HIS A 1 320 ? 6.306 -17.621 -11.663 1.00 96.06 320 HIS A C 1
ATOM 2551 O O . HIS A 1 320 ? 7.329 -17.858 -11.028 1.00 96.06 320 HIS A O 1
ATOM 2557 N N . LEU A 1 321 ? 5.169 -17.243 -11.070 1.00 95.38 321 LEU A N 1
ATOM 2558 C CA . LEU A 1 321 ? 5.054 -17.051 -9.622 1.00 95.38 321 LEU A CA 1
ATOM 2559 C C . LEU A 1 321 ? 5.177 -18.360 -8.835 1.00 95.38 321 LEU A C 1
ATOM 2561 O O . LEU A 1 321 ? 5.732 -18.341 -7.743 1.00 95.38 321 LEU A O 1
ATOM 2565 N N . GLN A 1 322 ? 4.723 -19.493 -9.380 1.00 93.12 322 GLN A N 1
ATOM 2566 C CA . GLN A 1 322 ? 4.913 -20.810 -8.752 1.00 93.12 322 GLN A CA 1
ATOM 2567 C C . GLN A 1 322 ? 6.399 -21.158 -8.592 1.00 93.12 322 GLN A C 1
ATOM 2569 O O . GLN A 1 322 ? 6.812 -21.610 -7.528 1.00 93.12 322 GLN A O 1
ATOM 2574 N N . ARG A 1 323 ? 7.207 -20.865 -9.617 1.00 92.19 323 ARG A N 1
ATOM 2575 C CA . ARG A 1 323 ? 8.654 -21.145 -9.645 1.00 92.19 323 ARG A CA 1
ATOM 2576 C C . ARG A 1 323 ? 9.512 -20.060 -8.995 1.00 92.19 323 ARG A C 1
ATOM 2578 O O . ARG A 1 323 ? 10.735 -20.124 -9.032 1.00 92.19 323 ARG A O 1
ATOM 2585 N N . LEU A 1 324 ? 8.893 -19.007 -8.469 1.00 92.31 324 LEU A N 1
ATOM 2586 C CA . LEU A 1 324 ? 9.622 -17.876 -7.914 1.00 92.31 324 LEU A CA 1
ATOM 2587 C C . LEU A 1 324 ? 10.389 -18.328 -6.658 1.00 92.31 324 LEU A C 1
ATOM 2589 O O . LEU A 1 324 ? 9.752 -18.755 -5.702 1.00 92.31 324 LEU A O 1
ATOM 2593 N N . GLY A 1 325 ? 11.719 -18.224 -6.656 1.00 81.88 325 GLY A N 1
ATOM 2594 C CA . GLY A 1 325 ? 12.563 -18.628 -5.520 1.00 81.88 325 GLY A CA 1
ATOM 2595 C C . GLY A 1 325 ? 13.076 -20.076 -5.552 1.00 81.88 325 GLY A C 1
ATOM 2596 O O . GLY A 1 325 ? 13.805 -20.451 -4.636 1.00 81.88 325 GLY A O 1
ATOM 2597 N N . GLU A 1 326 ? 12.728 -20.861 -6.583 1.00 84.12 326 GLU A N 1
ATOM 2598 C CA . GLU A 1 326 ? 13.379 -22.149 -6.912 1.00 84.12 326 GLU A CA 1
ATOM 2599 C C . GLU A 1 326 ? 14.759 -21.941 -7.558 1.00 84.12 326 GLU A C 1
ATOM 2601 O O . GLU A 1 326 ? 15.680 -22.731 -7.245 1.00 84.12 326 GLU A O 1
#

Foldseek 3Di:
DPDDPVVVVVVVQLVLLLLLLLLLLLQLLQQLLQCLQPLCVVVVVVCCVLPNCLSLLSNQLSLLVLLVLQAEDNCVLLNHVCVLLVCLCDPPRLCVVNPCCVVCLSVLLVVLNVVSVVSCVVSVHDNDRVVSHVSNVVSLVVQLVSCVVPVVVLQVSLLVSLCVQFVDDSVLEAFAADQPADDDDDDDAPDPSLVVCVVVDQKAWAWDQDPNDIGIYIYGNGSSRSSSRRSSHLSVVLLVLLLVPDDPVSSVSSCNSNVHSSSSSSSSSNSNSLNVLCVVLADPPDGPSVLSNLLSNDRSVVSSVLSVCSVPPSVVNNVCSVPRPD